Protein AF-A0A7S6W5Y7-F1 (afdb_monomer)

pLDDT: mean 92.29, std 7.25, range [48.94, 98.62]

Solvent-accessible surface area (backbone atoms only — not comparable to full-atom values): 13339 Å² total; per-residue (Å²): 110,50,53,34,41,77,45,79,40,77,91,72,17,31,36,39,42,38,38,97,91,50,62,34,46,42,31,28,88,87,49,77,68,67,87,70,88,52,48,42,20,55,55,39,55,45,42,56,57,27,18,46,68,55,30,37,38,33,35,65,41,39,28,27,50,52,23,55,53,21,51,37,53,43,28,43,52,50,16,70,75,37,60,94,58,24,28,58,39,54,75,52,51,74,34,73,41,77,73,65,60,96,66,79,43,86,39,31,37,28,53,42,85,75,45,70,57,35,47,51,52,50,51,52,50,25,75,75,62,41,63,62,30,29,33,39,30,70,43,16,62,98,39,54,70,84,44,57,67,64,48,49,51,50,52,62,74,39,41,73,57,48,69,68,47,24,74,45,86,44,52,37,38,29,42,47,54,58,51,36,58,78,71,58,52,43,60,91,97,50,66,43,55,56,46,34,47,51,52,12,62,51,44,58,52,62,65,26,27,36,36,32,40,56,63,91,58,56,79,76,51,46,72,76,58,62,86,56,41,77,39,83,80,54,35,66,41,41,34,41,64,42,25,35,33,40,63,70,88,128

Secondary structure (DSSP, 8-state):
-EEEEEEEETTTTEEEEEETTEEEEEE-TTSPPPPPS--HHHHHHHHHHHHHHT--EEEEEEEEHHHHHHHHHHHHHHHHHSTTT-----EEEEEEE-SPPSS---EEEEE--S-HHHHHHHHHHHHHHSS-EEEEEEESSSS-TT-HHHHHHHHHHHHHHHHHH-S-EEEEEE-HHHHHHHHT-SPTT--TTHHHHHHHHHTT-TTEEEEE---SS-HHHHHHS-S-SS-HHHHTT-B-SS-EEEPPP-

Mean predicted aligned error: 4.1 Å

Foldseek 3Di:
DWEWEWDQDQVQLKIWTQTPLGIKIKGFPPDTQDDDPALLLSLLLCLLVCFQVVEAYEYATEFEPLSQQLSQVLQVVVCVQCVVGTDRYHYYYPHYDDDFPPDAAQEEEEEDQPDPLSLVQLVVVCVVPNQRYAYEYEACDVHNLPRPPVSVVSCVVCVVVRVRRHPYYTYIYINSVVSCVVSVSDDPPADQSVLSNQLSNVLSDLNHAEYEYGDPDDLVVCVVPPPHNDDPPSQQSAAGSRYGYDYRDD

Radius of gyration: 17.02 Å; Cα contacts (8 Å, |Δi|>4): 510; chains: 1; bounding box: 42×40×47 Å

Nearest PDB structures (foldseek):
  3p52-assembly1_B  TM=4.796E-01  e=1.042E-01  Campylobacter jejuni
  3p52-assembly1_A  TM=4.804E-01  e=1.324E-01  Campylobacter jejuni
  4mui-assembly2_A  TM=4.184E-01  e=6.682E-01  Mycobacterium tuberculosis
  1tq8-assembly2_F-2  TM=4.255E-01  e=1.457E+00  Mycobacterium tuberculosis H37Rv
  3coy-assembly1_B  TM=3.565E-01  e=2.991E+00  unclassified

Structure (mmCIF, N/CA/C/O backbone):
data_AF-A0A7S6W5Y7-F1
#
_entry.id   AF-A0A7S6W5Y7-F1
#
loop_
_atom_site.group_PDB
_atom_site.id
_atom_site.type_symbol
_atom_site.label_atom_id
_atom_site.label_alt_id
_atom_site.label_comp_id
_atom_site.label_asym_id
_atom_site.label_entity_id
_atom_site.label_seq_id
_atom_site.pdbx_PDB_ins_code
_atom_site.Cartn_x
_atom_site.Cartn_y
_atom_site.Cartn_z
_atom_site.occupancy
_atom_site.B_iso_or_equiv
_atom_site.auth_seq_id
_atom_site.auth_comp_id
_atom_site.auth_asym_id
_atom_site.auth_atom_id
_atom_site.pdbx_PDB_model_num
ATOM 1 N N . MET A 1 1 ? 8.180 4.334 -20.778 1.00 92.94 1 MET A N 1
ATOM 2 C CA . MET A 1 1 ? 7.720 5.126 -19.614 1.00 92.94 1 MET A CA 1
ATOM 3 C C . MET A 1 1 ? 6.304 4.688 -19.318 1.00 92.94 1 MET A C 1
ATOM 5 O O . MET A 1 1 ? 5.503 4.687 -20.236 1.00 92.94 1 MET A O 1
ATOM 9 N N . LEU A 1 2 ? 6.015 4.315 -18.078 1.00 96.75 2 LEU A N 1
ATOM 10 C CA . LEU A 1 2 ? 4.698 3.909 -17.609 1.00 96.75 2 LEU A CA 1
ATOM 11 C C . LEU A 1 2 ? 3.835 5.150 -17.357 1.00 96.75 2 LEU A C 1
ATOM 13 O O . LEU A 1 2 ? 4.052 5.854 -16.374 1.00 96.75 2 LEU A O 1
ATOM 17 N N . LYS A 1 3 ? 2.886 5.430 -18.252 1.00 98.25 3 LYS A N 1
ATOM 18 C CA . LYS A 1 3 ? 1.901 6.507 -18.086 1.00 98.25 3 LYS A CA 1
ATOM 19 C C . LYS A 1 3 ? 0.605 5.949 -17.511 1.00 98.25 3 LYS A C 1
ATOM 21 O O . LYS A 1 3 ? 0.090 4.973 -18.055 1.00 98.25 3 LYS A O 1
ATOM 26 N N . ILE A 1 4 ? 0.091 6.570 -16.452 1.00 98.38 4 ILE A N 1
ATOM 27 C CA . ILE A 1 4 ? -1.148 6.153 -15.794 1.00 98.38 4 ILE A CA 1
ATOM 28 C C . ILE A 1 4 ? -2.204 7.248 -15.876 1.00 98.38 4 ILE A C 1
ATOM 30 O O . ILE A 1 4 ? -1.941 8.385 -15.489 1.00 98.38 4 ILE A O 1
ATOM 34 N N . GLN A 1 5 ? -3.405 6.886 -16.316 1.00 97.75 5 GLN A N 1
ATOM 35 C CA . GLN A 1 5 ? -4.586 7.749 -16.306 1.00 97.75 5 GLN A CA 1
ATOM 36 C C . GLN A 1 5 ? -5.593 7.262 -15.269 1.00 97.75 5 GLN A C 1
ATOM 38 O O . GLN A 1 5 ? -5.783 6.058 -15.099 1.00 97.75 5 GLN A O 1
ATOM 43 N N . CYS A 1 6 ? -6.259 8.194 -14.594 1.00 97.25 6 CYS A N 1
ATOM 44 C CA . CYS A 1 6 ? -7.303 7.889 -13.623 1.00 97.25 6 CYS A CA 1
ATOM 45 C C . CYS A 1 6 ? -8.683 8.075 -14.260 1.00 97.25 6 CYS A C 1
ATOM 47 O O . CYS A 1 6 ? -8.967 9.127 -14.832 1.00 97.25 6 CYS A O 1
ATOM 49 N N . GLN A 1 7 ? -9.543 7.069 -14.145 1.00 97.00 7 GLN A N 1
ATOM 50 C CA . GLN A 1 7 ? -10.960 7.152 -14.483 1.00 97.00 7 GLN A CA 1
ATOM 51 C C . GLN A 1 7 ? -11.772 6.878 -13.222 1.00 97.00 7 GLN A C 1
ATOM 53 O O . GLN A 1 7 ? -11.535 5.887 -12.535 1.00 97.00 7 GLN A O 1
ATOM 58 N N . ILE A 1 8 ? -12.716 7.761 -12.910 1.00 96.12 8 ILE A N 1
ATOM 59 C CA . ILE A 1 8 ? -13.544 7.674 -11.707 1.00 96.12 8 ILE A CA 1
ATOM 60 C C . ILE A 1 8 ? -14.987 7.440 -12.145 1.00 96.12 8 ILE A C 1
ATOM 62 O O . ILE A 1 8 ? -15.568 8.278 -12.833 1.00 96.12 8 ILE A O 1
ATOM 66 N N . ASN A 1 9 ? -15.561 6.315 -11.727 1.00 94.75 9 ASN A N 1
ATOM 67 C CA . ASN A 1 9 ? -16.969 5.993 -11.895 1.00 94.75 9 ASN A CA 1
ATOM 68 C C . ASN A 1 9 ? -17.668 6.060 -10.531 1.00 94.75 9 ASN A C 1
ATOM 70 O O . ASN A 1 9 ? -17.646 5.111 -9.746 1.00 94.75 9 ASN A O 1
ATOM 74 N N . THR A 1 10 ? -18.297 7.199 -10.242 1.00 91.75 10 THR A N 1
ATOM 75 C CA . THR A 1 10 ? -19.014 7.419 -8.978 1.00 91.75 10 THR A CA 1
ATOM 76 C C . THR A 1 10 ? -20.291 6.591 -8.861 1.00 91.75 10 THR A C 1
ATOM 78 O O . THR A 1 10 ? -20.701 6.300 -7.744 1.00 91.75 10 THR A O 1
ATOM 81 N N . ALA A 1 11 ? -20.908 6.180 -9.974 1.00 90.62 11 ALA A N 1
ATOM 82 C CA . ALA A 1 11 ? -22.112 5.348 -9.947 1.00 90.62 11 ALA A CA 1
ATOM 83 C C . ALA A 1 11 ? -21.813 3.910 -9.492 1.00 90.62 11 ALA A C 1
ATOM 85 O O . ALA A 1 11 ? -22.646 3.279 -8.848 1.00 90.62 11 ALA A O 1
ATOM 86 N N . GLU A 1 12 ? -20.614 3.413 -9.797 1.00 92.06 12 GLU A N 1
ATOM 87 C CA . GLU A 1 12 ? -20.160 2.061 -9.443 1.00 92.06 12 GLU A CA 1
ATOM 88 C C . GLU A 1 12 ? -19.211 2.044 -8.236 1.00 92.06 12 GLU A C 1
ATOM 90 O O . GLU A 1 12 ? -18.646 1.004 -7.904 1.00 92.06 12 GLU A O 1
ATOM 95 N N . ASN A 1 13 ? -19.010 3.196 -7.587 1.00 96.38 13 ASN A N 1
ATOM 96 C CA . ASN A 1 13 ? -18.007 3.394 -6.541 1.00 96.38 13 ASN A CA 1
ATOM 97 C C . ASN A 1 13 ? -16.630 2.821 -6.916 1.00 96.38 13 ASN A C 1
ATOM 99 O O . ASN A 1 13 ? -15.967 2.156 -6.115 1.00 96.38 13 ASN A O 1
ATOM 103 N N . GLN A 1 14 ? -16.215 3.066 -8.160 1.00 97.38 14 GLN A N 1
ATOM 104 C CA . GLN A 1 14 ? -15.034 2.464 -8.759 1.00 97.38 14 GLN A CA 1
ATOM 105 C C . GLN A 1 14 ? -14.057 3.521 -9.275 1.00 97.38 14 GLN A C 1
ATOM 107 O O . GLN A 1 14 ? -14.431 4.501 -9.916 1.00 97.38 14 GLN A O 1
ATOM 112 N N . ILE A 1 15 ? -12.773 3.269 -9.049 1.00 98.00 15 ILE A N 1
ATOM 113 C CA . ILE A 1 15 ? -11.661 3.982 -9.667 1.00 98.00 15 ILE A CA 1
ATOM 114 C C . ILE A 1 15 ? -10.873 2.988 -10.517 1.00 98.00 15 ILE A C 1
ATOM 116 O O . ILE A 1 15 ? -10.565 1.885 -10.064 1.00 98.00 15 ILE A O 1
ATOM 120 N N . ILE A 1 16 ? -10.518 3.388 -11.734 1.00 98.19 16 ILE A N 1
ATOM 121 C CA . ILE A 1 16 ? -9.686 2.609 -12.647 1.00 98.19 16 ILE A CA 1
ATOM 122 C C . ILE A 1 16 ? -8.428 3.412 -12.960 1.00 98.19 16 ILE A C 1
ATOM 124 O O . ILE A 1 16 ? -8.480 4.476 -13.581 1.00 98.19 16 ILE A O 1
ATOM 128 N N . ALA A 1 17 ? -7.283 2.893 -12.531 1.00 98.19 17 ALA A N 1
ATOM 129 C CA . ALA A 1 17 ? -5.978 3.416 -12.899 1.00 98.19 17 ALA A CA 1
ATOM 130 C C . ALA A 1 17 ? -5.465 2.630 -14.114 1.00 98.19 17 ALA A C 1
ATOM 132 O O . ALA A 1 17 ? -5.106 1.459 -14.000 1.00 98.19 17 ALA A O 1
ATOM 133 N N . ASN A 1 18 ? -5.484 3.269 -15.283 1.00 97.81 18 ASN A N 1
ATOM 134 C CA . ASN A 1 18 ? -5.260 2.645 -16.585 1.00 97.81 18 ASN A CA 1
ATOM 135 C C . ASN A 1 18 ? -3.845 2.897 -17.104 1.00 97.81 18 ASN A C 1
ATOM 137 O O . ASN A 1 18 ? -3.350 4.022 -17.027 1.00 97.81 18 ASN A O 1
ATOM 141 N N . SER A 1 19 ? -3.228 1.879 -17.705 1.00 97.25 19 SER A N 1
ATOM 142 C CA . SER A 1 19 ? -1.924 1.996 -18.365 1.00 97.25 19 SER A CA 1
ATOM 143 C C . SER A 1 19 ? -1.780 1.029 -19.538 1.00 97.25 19 SER A C 1
ATOM 145 O O . SER A 1 19 ? -2.513 0.047 -19.639 1.00 97.25 19 SER A O 1
ATOM 147 N N . GLU A 1 20 ? -0.761 1.233 -20.376 1.00 95.56 20 GLU A N 1
ATOM 148 C CA . GLU A 1 20 ? -0.406 0.285 -21.449 1.00 95.56 20 GLU A CA 1
ATOM 149 C C . GLU A 1 20 ? 0.024 -1.106 -20.926 1.00 95.56 20 GLU A C 1
ATOM 151 O O . GLU A 1 20 ? 0.023 -2.083 -21.672 1.00 95.56 20 GLU A O 1
ATOM 156 N N . TYR A 1 21 ? 0.347 -1.223 -19.633 1.00 95.81 21 TYR A N 1
ATOM 157 C CA . TYR A 1 21 ? 0.734 -2.480 -18.979 1.00 95.81 21 TYR A CA 1
ATOM 158 C C . TYR A 1 21 ? -0.467 -3.191 -18.323 1.00 95.81 21 TYR A C 1
ATOM 160 O O . TYR A 1 21 ? -0.384 -4.353 -17.911 1.00 95.81 21 TYR A O 1
ATOM 168 N N . GLY A 1 22 ? -1.627 -2.542 -18.289 1.00 96.94 22 GLY A N 1
ATOM 169 C CA . GLY A 1 22 ? -2.843 -3.038 -17.661 1.00 96.94 22 GLY A CA 1
ATOM 170 C C . GLY A 1 22 ? -3.390 -2.064 -16.628 1.00 96.94 22 GLY A C 1
ATOM 171 O O . GLY A 1 22 ? -2.825 -0.991 -16.389 1.00 96.94 22 GLY A O 1
ATOM 172 N N . ASN A 1 23 ? -4.500 -2.470 -16.027 1.00 97.69 23 ASN A N 1
ATOM 173 C CA . ASN A 1 23 ? -5.303 -1.625 -15.159 1.00 97.69 23 ASN A CA 1
ATOM 174 C C . ASN A 1 23 ? -5.236 -2.126 -13.719 1.00 97.69 23 ASN A C 1
ATOM 176 O O . ASN A 1 23 ? -5.064 -3.322 -13.489 1.00 97.69 23 ASN A O 1
ATOM 180 N N . ILE A 1 24 ? -5.396 -1.203 -12.773 1.00 98.25 24 ILE A N 1
ATOM 181 C CA . ILE A 1 24 ? -5.720 -1.527 -11.385 1.00 98.25 24 ILE A CA 1
ATOM 182 C C . ILE A 1 24 ? -7.072 -0.900 -11.065 1.00 98.25 24 ILE A C 1
ATOM 184 O O . ILE A 1 24 ? -7.256 0.310 -11.225 1.00 98.25 24 ILE A O 1
ATOM 188 N N . HIS A 1 25 ? -7.997 -1.726 -10.598 1.00 98.12 25 HIS A N 1
ATOM 189 C CA . HIS A 1 25 ? -9.317 -1.323 -10.145 1.00 98.12 25 HIS A CA 1
ATOM 190 C C . HIS A 1 25 ? -9.310 -1.137 -8.628 1.00 98.12 25 HIS A C 1
ATOM 192 O O . HIS A 1 25 ? -8.686 -1.907 -7.896 1.00 98.12 25 HIS A O 1
ATOM 198 N N . TYR A 1 26 ? -10.041 -0.135 -8.155 1.00 98.06 26 TYR A N 1
ATOM 199 C CA . TYR A 1 26 ? -10.329 0.085 -6.743 1.00 98.06 26 TYR A CA 1
ATOM 200 C C . TYR A 1 26 ? -11.830 0.290 -6.606 1.00 98.06 26 TYR A C 1
ATOM 202 O O . TYR A 1 26 ? -12.369 1.275 -7.101 1.00 98.06 26 TYR A O 1
ATOM 210 N N . ILE A 1 27 ? -12.508 -0.666 -5.984 1.00 97.94 27 ILE A N 1
ATOM 211 C CA . ILE A 1 27 ? -13.963 -0.670 -5.824 1.00 97.94 27 ILE A CA 1
ATOM 212 C C . ILE A 1 27 ? -14.264 -0.551 -4.334 1.00 97.94 27 ILE A C 1
ATOM 214 O O . ILE A 1 27 ? -13.710 -1.312 -3.538 1.00 97.94 27 ILE A O 1
ATOM 218 N N . LEU A 1 28 ? -15.131 0.387 -3.958 1.00 97.12 28 LEU A N 1
ATOM 219 C CA . LEU A 1 28 ? -15.593 0.586 -2.585 1.00 97.12 28 LEU A CA 1
ATOM 220 C C . LEU A 1 28 ? -17.012 -0.009 -2.474 1.00 97.12 28 LEU A C 1
ATOM 222 O O . LEU A 1 28 ? -17.994 0.668 -2.768 1.00 97.12 28 LEU A O 1
ATOM 226 N N . PRO A 1 29 ? -17.156 -1.301 -2.109 1.00 94.12 29 PRO A N 1
ATOM 227 C CA . PRO A 1 29 ? -18.437 -2.008 -2.202 1.00 94.12 29 PRO A CA 1
ATOM 228 C C . PRO A 1 29 ? -19.487 -1.543 -1.186 1.00 94.12 29 PRO A C 1
ATOM 230 O O . PRO A 1 29 ? -20.670 -1.816 -1.373 1.00 94.12 29 PRO A O 1
ATOM 233 N N . PHE A 1 30 ? -19.072 -0.879 -0.105 1.00 93.06 30 PHE A N 1
ATOM 234 C CA . PHE A 1 30 ? -19.944 -0.540 1.027 1.00 93.06 30 PHE A CA 1
ATOM 235 C C . PHE A 1 30 ? -20.015 0.960 1.326 1.00 93.06 30 PHE A C 1
ATOM 237 O O . PHE A 1 30 ? -20.707 1.366 2.256 1.00 93.06 30 PHE A O 1
ATOM 244 N N . GLU A 1 31 ? -19.306 1.790 0.563 1.00 93.44 31 GLU A N 1
ATOM 245 C CA . GLU A 1 31 ? -19.254 3.233 0.783 1.00 93.44 31 GLU A CA 1
ATOM 246 C C . GLU A 1 31 ? -19.042 3.984 -0.533 1.00 93.44 31 GLU A C 1
ATOM 248 O O . GLU A 1 31 ? -18.501 3.443 -1.497 1.00 93.44 31 GLU A O 1
ATOM 253 N N . SER A 1 32 ? -19.484 5.239 -0.574 1.00 93.94 32 SER A N 1
ATOM 254 C CA . SER A 1 32 ? -19.240 6.109 -1.722 1.00 93.94 32 SER A CA 1
ATOM 255 C C . SER A 1 32 ? -17.760 6.455 -1.842 1.00 93.94 32 SER A C 1
ATOM 257 O O . SER A 1 32 ? -17.061 6.564 -0.833 1.00 93.94 32 SER A O 1
ATOM 259 N N . LEU A 1 33 ? -17.292 6.702 -3.069 1.00 93.06 33 LEU A N 1
ATOM 260 C CA . LEU A 1 33 ? -15.925 7.184 -3.274 1.00 93.06 33 LEU A CA 1
ATOM 261 C C . LEU A 1 33 ? -15.674 8.479 -2.485 1.00 93.06 33 LEU A C 1
ATOM 263 O O . LEU A 1 33 ? -16.488 9.407 -2.573 1.00 93.06 33 LEU A O 1
ATOM 267 N N . PRO A 1 34 ? -14.553 8.578 -1.747 1.00 91.38 34 PRO A N 1
ATOM 268 C CA . PRO A 1 34 ? -14.168 9.832 -1.126 1.00 91.38 34 PRO A CA 1
ATOM 269 C C . PRO A 1 34 ? -13.807 10.864 -2.200 1.00 91.38 34 PRO A C 1
ATOM 271 O O . PRO A 1 34 ? -13.441 10.528 -3.330 1.00 91.38 34 PRO A O 1
ATOM 274 N N . GLN A 1 35 ? -13.879 12.142 -1.834 1.00 89.25 35 GLN A N 1
ATOM 275 C CA . GLN A 1 35 ? -13.313 13.197 -2.663 1.00 89.25 35 GLN A CA 1
ATOM 276 C C . GLN A 1 35 ? -11.788 13.050 -2.683 1.00 89.25 35 GLN A C 1
ATOM 278 O O . GLN A 1 35 ? -11.155 13.018 -1.631 1.00 89.25 35 GLN A O 1
ATOM 283 N N . LEU A 1 36 ? -11.214 12.968 -3.882 1.00 92.38 36 LEU A N 1
ATOM 284 C CA . LEU A 1 36 ? -9.775 12.832 -4.084 1.00 92.38 36 LEU A CA 1
ATOM 285 C C . LEU A 1 36 ? -9.179 14.192 -4.436 1.00 92.38 36 LEU A C 1
ATOM 287 O O . LEU A 1 36 ? -9.554 14.780 -5.454 1.00 92.38 36 LEU A O 1
ATOM 291 N N . GLU A 1 37 ? -8.238 14.681 -3.634 1.00 93.69 37 GLU A N 1
ATOM 292 C CA . GLU A 1 37 ? -7.435 15.851 -4.000 1.00 93.69 37 GLU A CA 1
ATOM 293 C C . GLU A 1 37 ? -6.149 15.435 -4.731 1.00 93.69 37 GLU A C 1
ATOM 295 O O . GLU A 1 37 ? -5.591 16.214 -5.508 1.00 93.69 37 GLU A O 1
ATOM 300 N N . THR A 1 38 ? -5.685 14.199 -4.517 1.00 96.06 38 THR A N 1
ATOM 301 C CA . THR A 1 38 ? -4.506 13.611 -5.157 1.00 96.06 38 THR A CA 1
ATOM 302 C C . THR A 1 38 ? -4.744 12.180 -5.628 1.00 96.06 38 THR A C 1
ATOM 304 O O . THR A 1 38 ? -5.635 11.469 -5.175 1.00 96.06 38 THR A O 1
ATOM 307 N N . TYR A 1 39 ? -3.904 11.725 -6.554 1.00 97.62 39 TYR A N 1
ATOM 308 C CA . TYR A 1 39 ? -3.868 10.353 -7.055 1.00 97.62 39 TYR A CA 1
ATOM 309 C C . TYR A 1 39 ? -2.668 9.582 -6.498 1.00 97.62 39 TYR A C 1
ATOM 311 O O . TYR A 1 39 ? -2.107 8.711 -7.162 1.00 97.62 39 TYR A O 1
ATOM 319 N N . ASP A 1 40 ? -2.261 9.898 -5.268 1.00 97.94 40 ASP A N 1
ATOM 320 C CA . ASP A 1 40 ? -1.106 9.292 -4.601 1.00 97.94 40 ASP A CA 1
ATOM 321 C C . ASP A 1 40 ? -1.201 7.756 -4.560 1.00 97.94 40 ASP A C 1
ATOM 323 O O . ASP A 1 40 ? -0.200 7.059 -4.745 1.00 97.94 40 ASP A O 1
ATOM 327 N N . PHE A 1 41 ? -2.416 7.213 -4.418 1.00 98.06 41 PHE A N 1
ATOM 328 C CA . PHE A 1 41 ? -2.682 5.774 -4.481 1.00 98.06 41 PHE A CA 1
ATOM 329 C C . PHE A 1 41 ? -2.195 5.117 -5.783 1.00 98.06 41 PHE A C 1
ATOM 331 O O . PHE A 1 41 ? -1.728 3.976 -5.743 1.00 98.06 41 PHE A O 1
ATOM 338 N N . ILE A 1 42 ? -2.241 5.822 -6.922 1.00 98.31 42 ILE A N 1
ATOM 339 C CA . ILE A 1 42 ? -1.779 5.314 -8.221 1.00 98.31 42 ILE A CA 1
ATOM 340 C C . ILE A 1 42 ? -0.276 5.071 -8.197 1.00 98.31 42 ILE A C 1
ATOM 342 O O . ILE A 1 42 ? 0.187 4.039 -8.686 1.00 98.31 42 ILE A O 1
ATOM 346 N N . VAL A 1 43 ? 0.485 6.002 -7.614 1.00 98.44 43 VAL A N 1
ATOM 347 C CA . VAL A 1 43 ? 1.940 5.871 -7.502 1.00 98.44 43 VAL A CA 1
ATOM 348 C C . VAL A 1 43 ? 2.275 4.598 -6.743 1.00 98.44 43 VAL A C 1
ATOM 350 O O . VAL A 1 43 ? 3.014 3.764 -7.256 1.00 98.44 43 VAL A O 1
ATOM 353 N N . TRP A 1 44 ? 1.677 4.401 -5.569 1.00 98.31 44 TRP A N 1
ATOM 354 C CA . TRP A 1 44 ? 1.922 3.214 -4.751 1.00 98.31 44 TRP A CA 1
ATOM 355 C C . TRP A 1 44 ? 1.455 1.922 -5.423 1.00 98.31 44 TRP A C 1
ATOM 357 O O . TRP A 1 44 ? 2.152 0.913 -5.341 1.00 98.31 44 TRP A O 1
ATOM 367 N N . GLY A 1 45 ? 0.337 1.971 -6.152 1.00 98.06 45 GLY A N 1
ATOM 368 C CA . GLY A 1 45 ? -0.194 0.833 -6.896 1.00 98.06 45 GLY A CA 1
ATOM 369 C C . GLY A 1 45 ? 0.718 0.393 -8.042 1.00 98.06 45 GLY A C 1
ATOM 370 O O . GLY A 1 45 ? 0.935 -0.799 -8.219 1.00 98.06 45 GLY A O 1
ATOM 371 N N . PHE A 1 46 ? 1.307 1.322 -8.795 1.00 98.56 46 PHE A N 1
ATOM 372 C CA . PHE A 1 46 ? 2.120 1.001 -9.976 1.00 98.56 46 PHE A CA 1
ATOM 373 C C . PHE A 1 46 ? 3.635 0.985 -9.733 1.00 98.56 46 PHE A C 1
ATOM 375 O O . PHE A 1 46 ? 4.386 0.523 -10.598 1.00 98.56 46 PHE A O 1
ATOM 382 N N . LEU A 1 47 ? 4.107 1.428 -8.564 1.00 98.44 47 LEU A N 1
ATOM 383 C CA . LEU A 1 47 ? 5.533 1.466 -8.238 1.00 98.44 47 LEU A CA 1
ATOM 384 C C . LEU A 1 47 ? 6.230 0.096 -8.375 1.00 98.44 47 LEU A C 1
ATOM 386 O O . LEU A 1 47 ? 7.292 0.063 -8.999 1.00 98.44 47 LEU A O 1
ATOM 390 N N . PRO A 1 48 ? 5.662 -1.042 -7.914 1.00 97.81 48 PRO A N 1
ATOM 391 C CA . PRO A 1 48 ? 6.285 -2.354 -8.117 1.00 97.81 48 PRO A CA 1
ATOM 392 C C . PRO A 1 48 ? 6.498 -2.721 -9.587 1.00 97.81 48 PRO A C 1
ATOM 394 O O . PRO A 1 48 ? 7.501 -3.344 -9.931 1.00 97.81 48 PRO A O 1
ATOM 397 N N . ILE A 1 49 ? 5.575 -2.322 -10.465 1.00 98.31 49 ILE A N 1
ATOM 398 C CA . ILE A 1 49 ? 5.648 -2.602 -11.904 1.00 98.31 49 ILE A CA 1
ATOM 399 C C . ILE A 1 49 ? 6.739 -1.739 -12.539 1.00 98.31 49 ILE A C 1
ATOM 401 O O . ILE A 1 49 ? 7.581 -2.252 -13.273 1.00 98.31 49 ILE A O 1
ATOM 405 N N . ALA A 1 50 ? 6.778 -0.447 -12.206 1.00 98.44 50 ALA A N 1
ATOM 406 C CA . ALA A 1 50 ? 7.817 0.459 -12.687 1.00 98.44 50 ALA A CA 1
ATOM 407 C C . ALA A 1 50 ? 9.221 0.019 -12.241 1.00 98.44 50 ALA A C 1
ATOM 409 O O . ALA A 1 50 ? 10.130 -0.025 -13.068 1.00 98.44 50 ALA A O 1
ATOM 410 N N . MET A 1 51 ? 9.383 -0.374 -10.969 1.00 98.25 51 MET A N 1
ATOM 411 C CA . MET A 1 51 ? 10.650 -0.894 -10.440 1.00 98.25 51 MET A CA 1
ATOM 412 C C . MET A 1 51 ? 11.058 -2.190 -11.135 1.00 98.25 51 MET A C 1
ATOM 414 O O . MET A 1 51 ? 12.222 -2.353 -11.489 1.00 98.25 51 MET A O 1
ATOM 418 N N . ARG A 1 52 ? 10.104 -3.106 -11.346 1.00 97.81 52 ARG A N 1
ATOM 419 C CA . ARG A 1 52 ? 10.352 -4.402 -11.991 1.00 97.81 52 ARG A CA 1
ATOM 420 C C . ARG A 1 52 ? 10.811 -4.255 -13.438 1.00 97.81 52 ARG A C 1
ATOM 422 O O . ARG A 1 52 ? 11.659 -5.019 -13.890 1.00 97.81 52 ARG A O 1
ATOM 429 N N . LEU A 1 53 ? 10.229 -3.300 -14.157 1.00 97.69 53 LEU A N 1
ATOM 430 C CA . LEU A 1 53 ? 10.535 -3.035 -15.561 1.00 97.69 53 LEU A CA 1
ATOM 431 C C . LEU A 1 53 ? 11.687 -2.036 -15.749 1.00 97.69 53 LEU A C 1
ATOM 433 O O . LEU A 1 53 ? 12.168 -1.879 -16.867 1.00 97.69 53 LEU A O 1
ATOM 437 N N . GLY A 1 54 ? 12.116 -1.348 -14.687 1.00 97.69 54 GLY A N 1
ATOM 438 C CA . GLY A 1 54 ? 13.139 -0.304 -14.751 1.00 97.69 54 GLY A CA 1
ATOM 439 C C . GLY A 1 54 ? 12.745 0.884 -15.626 1.00 97.69 54 GLY A C 1
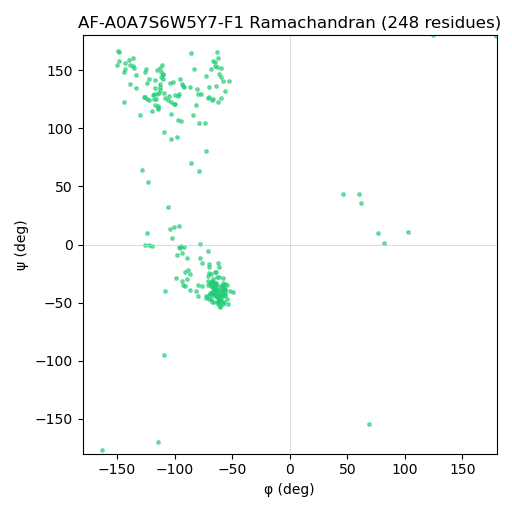ATOM 440 O O . GLY A 1 54 ? 13.587 1.453 -16.317 1.00 97.69 54 GLY A O 1
ATOM 441 N N . ILE A 1 55 ? 11.460 1.252 -15.624 1.00 98.06 55 ILE A N 1
ATOM 442 C CA . ILE A 1 55 ? 10.929 2.342 -16.454 1.00 98.06 55 ILE A CA 1
ATOM 443 C C . ILE A 1 55 ? 10.417 3.510 -15.601 1.00 98.06 55 ILE A C 1
ATOM 445 O O . ILE A 1 55 ? 9.911 3.290 -14.502 1.00 98.06 55 ILE A O 1
ATOM 449 N N . PRO A 1 56 ? 10.478 4.759 -16.107 1.00 98.38 56 PRO A N 1
ATOM 450 C CA . PRO A 1 56 ? 9.896 5.906 -15.412 1.00 98.38 56 PRO A CA 1
ATOM 451 C C . PRO A 1 56 ? 8.383 5.754 -15.225 1.00 98.38 56 PRO A C 1
ATOM 453 O O . PRO A 1 56 ? 7.722 5.228 -16.122 1.00 98.38 56 PRO A O 1
ATOM 456 N N . LEU A 1 57 ? 7.846 6.270 -14.117 1.00 98.56 57 LEU A N 1
ATOM 457 C CA . LEU A 1 57 ? 6.417 6.307 -13.796 1.00 98.56 57 LEU A CA 1
ATOM 458 C C . LEU A 1 57 ? 5.897 7.748 -13.899 1.00 98.56 57 LEU A C 1
ATOM 460 O O . LEU A 1 57 ? 6.443 8.665 -13.280 1.00 98.56 57 LEU A O 1
ATOM 464 N N . HIS A 1 58 ? 4.845 7.944 -14.689 1.00 98.62 58 HIS A N 1
ATOM 465 C CA . HIS A 1 58 ? 4.176 9.223 -14.895 1.00 98.62 58 HIS A CA 1
ATOM 466 C C . HIS A 1 58 ? 2.677 9.093 -14.615 1.00 98.62 58 HIS A C 1
ATOM 468 O O . HIS A 1 58 ? 2.024 8.232 -15.203 1.00 98.62 58 HIS A O 1
ATOM 474 N N . VAL A 1 59 ? 2.125 9.948 -13.752 1.00 98.56 59 VAL A N 1
ATOM 475 C CA . VAL A 1 59 ? 0.677 9.994 -13.483 1.00 98.56 59 VAL A CA 1
ATOM 476 C C . VAL A 1 59 ? 0.052 11.221 -14.142 1.00 98.56 59 VAL A C 1
ATOM 478 O O . VAL A 1 59 ? 0.440 12.354 -13.859 1.00 98.56 59 VAL A O 1
ATOM 481 N N . GLU A 1 60 ? -0.956 10.996 -14.981 1.00 98.19 60 GLU A N 1
ATOM 482 C CA . GLU A 1 60 ? -1.775 12.028 -15.626 1.00 98.19 60 GLU A CA 1
ATOM 483 C C . GLU A 1 60 ? -2.825 12.563 -14.632 1.00 98.19 60 GLU A C 1
ATOM 485 O O . GLU A 1 60 ? -4.030 12.360 -14.779 1.00 98.19 60 GLU A O 1
ATOM 490 N N . GLY A 1 61 ? -2.356 13.187 -13.550 1.00 97.00 61 GLY A N 1
ATOM 491 C CA . GLY A 1 61 ? -3.196 13.753 -12.497 1.00 97.00 61 GLY A CA 1
ATOM 492 C C . GLY A 1 61 ? -2.388 14.386 -11.360 1.00 97.00 61 GLY A C 1
ATOM 493 O O . GLY A 1 61 ? -1.154 14.398 -11.417 1.00 97.00 61 GLY A O 1
ATOM 494 N N . PRO A 1 62 ? -3.065 14.953 -10.346 1.00 97.44 62 PRO A N 1
ATOM 495 C CA . PRO A 1 62 ? -2.409 15.598 -9.216 1.00 97.44 62 PRO A CA 1
ATOM 496 C C . PRO A 1 62 ? -1.740 14.566 -8.305 1.00 97.44 62 PRO A C 1
ATOM 498 O O . PRO A 1 62 ? -2.397 13.657 -7.815 1.00 97.44 62 PRO A O 1
ATOM 501 N N . ILE A 1 63 ? -0.447 14.727 -8.034 1.00 97.88 63 ILE A N 1
ATOM 502 C CA . ILE A 1 63 ? 0.307 13.923 -7.059 1.00 97.88 63 ILE A CA 1
ATOM 503 C C . ILE A 1 63 ? 0.921 14.852 -6.020 1.00 97.88 63 ILE A C 1
ATOM 505 O O . ILE A 1 63 ? 1.386 15.943 -6.354 1.00 97.88 63 ILE A O 1
ATOM 509 N N . SER A 1 64 ? 0.956 14.441 -4.756 1.00 97.38 64 SER A N 1
ATOM 510 C CA . SER A 1 64 ? 1.631 15.231 -3.731 1.00 97.38 64 SER A CA 1
ATOM 511 C C . SER A 1 64 ? 3.150 15.168 -3.866 1.00 97.38 64 SER A C 1
ATOM 513 O O . SER A 1 64 ? 3.746 14.135 -4.191 1.00 97.38 64 SER A O 1
ATOM 515 N N . ILE A 1 65 ? 3.809 16.282 -3.545 1.00 97.06 65 ILE A N 1
ATOM 516 C CA . ILE A 1 65 ? 5.273 16.327 -3.479 1.00 97.06 65 ILE A CA 1
ATOM 517 C C . ILE A 1 65 ? 5.821 15.301 -2.471 1.00 97.06 65 ILE A C 1
ATOM 519 O O . ILE A 1 65 ? 6.861 14.685 -2.707 1.00 97.06 65 ILE A O 1
ATOM 523 N N . GLN A 1 66 ? 5.073 15.052 -1.389 1.00 96.12 66 GLN A N 1
ATOM 524 C CA . GLN A 1 66 ? 5.410 14.063 -0.369 1.00 96.12 66 GLN A CA 1
ATOM 525 C C . GLN A 1 66 ? 5.459 12.646 -0.951 1.00 96.12 66 GLN A C 1
ATOM 527 O O . GLN A 1 66 ? 6.470 11.968 -0.768 1.00 96.12 66 GLN A O 1
ATOM 532 N N . THR A 1 67 ? 4.431 12.222 -1.696 1.00 97.62 67 THR A N 1
ATOM 533 C CA . THR A 1 67 ? 4.418 10.916 -2.378 1.00 97.62 67 THR A CA 1
ATOM 534 C C . THR A 1 67 ? 5.565 10.792 -3.365 1.00 97.62 67 THR A C 1
ATOM 536 O O . THR A 1 67 ? 6.237 9.764 -3.395 1.00 97.62 67 THR A O 1
ATOM 539 N N . LEU A 1 68 ? 5.843 11.835 -4.147 1.00 97.31 68 LEU A N 1
ATOM 540 C CA . LEU A 1 68 ? 6.916 11.807 -5.138 1.00 97.31 68 LEU A CA 1
ATOM 541 C C . LEU A 1 68 ? 8.296 11.604 -4.491 1.00 97.31 68 LEU A C 1
ATOM 543 O O . LEU A 1 68 ? 9.086 10.802 -4.992 1.00 97.31 68 LEU A O 1
ATOM 547 N N . HIS A 1 69 ? 8.589 12.279 -3.376 1.00 96.88 69 HIS A N 1
ATOM 548 C CA . HIS A 1 69 ? 9.834 12.066 -2.631 1.00 96.88 69 HIS A CA 1
ATOM 549 C C . HIS A 1 69 ? 9.883 10.684 -1.976 1.00 96.88 69 HIS A C 1
ATOM 551 O O . HIS A 1 69 ? 10.852 9.948 -2.168 1.00 96.88 69 HIS A O 1
ATOM 557 N N . SER A 1 70 ? 8.819 10.315 -1.264 1.00 97.44 70 SER A N 1
ATOM 558 C CA . SER A 1 70 ? 8.712 9.041 -0.557 1.00 97.44 70 SER A CA 1
ATOM 559 C C . SER A 1 70 ? 8.831 7.838 -1.491 1.00 97.44 70 SER A C 1
ATOM 561 O O . SER A 1 70 ? 9.601 6.921 -1.224 1.00 97.44 70 SER A O 1
ATOM 563 N N . ALA A 1 71 ? 8.125 7.843 -2.621 1.00 98.00 71 ALA A N 1
ATOM 564 C CA . ALA A 1 71 ? 8.164 6.757 -3.594 1.00 98.00 71 ALA A CA 1
ATOM 565 C C . ALA A 1 71 ? 9.540 6.617 -4.263 1.00 98.00 71 ALA A C 1
ATOM 567 O O . ALA A 1 71 ? 9.989 5.495 -4.494 1.00 98.00 71 ALA A O 1
ATOM 568 N N . ARG A 1 72 ? 10.243 7.731 -4.528 1.00 97.50 72 ARG A N 1
ATOM 569 C CA . ARG A 1 72 ? 11.627 7.691 -5.035 1.00 97.50 72 ARG A CA 1
ATOM 570 C C . ARG A 1 72 ? 12.553 7.018 -4.030 1.00 97.50 72 ARG A C 1
ATOM 572 O O . ARG A 1 72 ? 13.291 6.112 -4.409 1.00 97.50 72 ARG A O 1
ATOM 579 N N . GLU A 1 73 ? 12.483 7.419 -2.764 1.00 97.00 73 GLU A N 1
ATOM 580 C CA . GLU A 1 73 ? 13.307 6.843 -1.698 1.00 97.00 73 GLU A CA 1
ATOM 581 C C . GLU A 1 73 ? 13.027 5.345 -1.516 1.00 97.00 73 GLU A C 1
ATOM 583 O O . GLU A 1 73 ? 13.955 4.535 -1.545 1.00 97.00 73 GLU A O 1
ATOM 588 N N . VAL A 1 74 ? 11.747 4.964 -1.441 1.00 97.19 74 VAL A N 1
ATOM 589 C CA . VAL A 1 74 ? 11.318 3.559 -1.382 1.00 97.19 74 VAL A CA 1
ATOM 590 C C . VAL A 1 74 ? 11.851 2.778 -2.586 1.00 97.19 74 VAL A C 1
ATOM 592 O O . VAL A 1 74 ? 12.376 1.682 -2.401 1.00 97.19 74 VAL A O 1
ATOM 595 N N . SER A 1 75 ? 11.787 3.339 -3.799 1.00 97.25 75 SER A N 1
ATOM 596 C CA . SER A 1 75 ? 12.289 2.658 -4.999 1.00 97.25 75 SER A CA 1
ATOM 597 C C . SER A 1 75 ? 13.790 2.379 -4.946 1.00 97.25 75 SER A C 1
ATOM 599 O O . SER A 1 75 ? 14.228 1.288 -5.304 1.00 97.25 75 SER A O 1
ATOM 601 N N . THR A 1 76 ? 14.576 3.325 -4.428 1.00 96.69 76 THR A N 1
ATOM 602 C CA . THR A 1 76 ? 16.024 3.167 -4.258 1.00 96.69 76 THR A CA 1
ATOM 603 C C . THR A 1 76 ? 16.348 2.091 -3.227 1.00 96.69 76 THR A C 1
ATOM 605 O O . THR A 1 76 ? 17.220 1.259 -3.468 1.00 96.69 76 THR A O 1
ATOM 608 N N . VAL A 1 77 ? 15.632 2.066 -2.097 1.00 95.19 77 VAL A N 1
ATOM 609 C CA . VAL A 1 77 ? 15.822 1.048 -1.050 1.00 95.19 77 VAL A CA 1
ATOM 610 C C . VAL A 1 77 ? 15.524 -0.351 -1.589 1.00 95.19 77 VAL A C 1
ATOM 612 O O . VAL A 1 77 ? 16.346 -1.254 -1.444 1.00 95.19 77 VAL A O 1
ATOM 615 N N . TRP A 1 78 ? 14.387 -0.535 -2.263 1.00 95.38 78 TRP A N 1
ATOM 616 C CA . TRP A 1 78 ? 14.007 -1.840 -2.809 1.00 95.38 78 TRP A CA 1
ATOM 617 C C . TRP A 1 78 ? 14.917 -2.303 -3.949 1.00 95.38 78 TRP A C 1
ATOM 619 O O . TRP A 1 78 ? 15.220 -3.494 -4.021 1.00 95.38 78 TRP A O 1
ATOM 629 N N . ALA A 1 79 ? 15.402 -1.389 -4.792 1.00 95.69 79 ALA A N 1
ATOM 630 C CA . ALA A 1 79 ? 16.408 -1.705 -5.804 1.00 95.69 79 ALA A CA 1
ATOM 631 C C . ALA A 1 79 ? 17.756 -2.109 -5.185 1.00 95.69 79 ALA A C 1
ATOM 633 O O . ALA A 1 79 ? 18.429 -2.990 -5.705 1.00 95.69 79 ALA A O 1
ATOM 634 N N . ALA A 1 80 ? 18.143 -1.521 -4.050 1.00 94.50 80 ALA A N 1
ATOM 635 C CA . ALA A 1 80 ? 19.355 -1.925 -3.339 1.00 94.50 80 ALA A CA 1
ATOM 636 C C . ALA A 1 80 ? 19.214 -3.302 -2.666 1.00 94.50 80 ALA A C 1
ATOM 638 O O . ALA A 1 80 ? 20.183 -4.053 -2.591 1.00 94.50 80 ALA A O 1
ATOM 639 N N . TRP A 1 81 ? 18.021 -3.646 -2.170 1.00 92.81 81 TRP A N 1
ATOM 640 C CA . TRP A 1 81 ? 17.770 -4.933 -1.512 1.00 92.81 81 TRP A CA 1
ATOM 641 C C . TRP A 1 81 ? 17.554 -6.095 -2.477 1.00 92.81 81 TRP A C 1
ATOM 643 O O . TRP A 1 81 ? 17.933 -7.221 -2.164 1.00 92.81 81 TRP A O 1
ATOM 653 N N . LEU A 1 82 ? 16.927 -5.839 -3.624 1.00 93.44 82 LEU A N 1
ATOM 654 C CA . LEU A 1 82 ? 16.636 -6.838 -4.651 1.00 93.44 82 LEU A CA 1
ATOM 655 C C . LEU A 1 82 ? 17.131 -6.349 -6.025 1.00 93.44 82 LEU A C 1
ATOM 657 O O . LEU A 1 82 ? 16.310 -6.157 -6.925 1.00 93.44 82 LEU A O 1
ATOM 661 N N . PRO A 1 83 ? 18.450 -6.156 -6.214 1.00 94.94 83 PRO A N 1
ATOM 662 C CA . PRO A 1 83 ? 19.007 -5.535 -7.424 1.00 94.94 83 PRO A CA 1
ATOM 663 C C . PRO A 1 83 ? 18.745 -6.334 -8.706 1.00 94.94 83 PRO A C 1
ATOM 665 O O . PRO A 1 83 ? 18.606 -5.752 -9.780 1.00 94.94 83 PRO A O 1
ATOM 668 N N . ASP A 1 84 ? 18.601 -7.657 -8.597 1.00 94.12 84 ASP A N 1
ATOM 669 C CA . ASP A 1 84 ? 18.266 -8.526 -9.733 1.00 94.12 84 ASP A CA 1
ATOM 670 C C . ASP A 1 84 ? 16.780 -8.445 -10.134 1.00 94.12 84 ASP A C 1
ATOM 672 O O . ASP A 1 84 ? 16.389 -8.894 -11.216 1.00 94.12 84 ASP A O 1
ATOM 676 N N . LEU A 1 85 ? 15.927 -7.896 -9.261 1.00 95.50 85 LEU A N 1
ATOM 677 C CA . LEU A 1 85 ? 14.480 -7.814 -9.469 1.00 95.50 85 LEU A CA 1
ATOM 678 C C . LEU A 1 85 ? 14.008 -6.389 -9.760 1.00 95.50 85 LEU A C 1
ATOM 680 O O . LEU A 1 85 ? 13.127 -6.215 -10.605 1.00 95.50 85 LEU A O 1
ATOM 684 N N . TYR A 1 86 ? 14.565 -5.401 -9.061 1.00 97.25 86 TYR A N 1
ATOM 685 C CA . TYR A 1 86 ? 14.087 -4.026 -9.032 1.00 97.25 86 TYR A CA 1
ATOM 686 C C . TYR A 1 86 ? 15.166 -3.018 -9.404 1.00 97.25 86 TYR A C 1
ATOM 688 O O . TYR A 1 86 ? 16.342 -3.186 -9.099 1.00 97.25 86 TYR A O 1
ATOM 696 N N . GLN A 1 87 ? 14.724 -1.931 -10.027 1.00 98.19 87 GLN A N 1
ATOM 697 C CA . GLN A 1 87 ? 15.542 -0.788 -10.406 1.00 98.19 87 GLN A CA 1
ATOM 698 C C . GLN A 1 87 ? 14.948 0.503 -9.820 1.00 98.19 87 GLN A C 1
ATOM 700 O O . GLN A 1 87 ? 13.726 0.584 -9.648 1.00 98.19 87 GLN A O 1
ATOM 705 N N . PRO A 1 88 ? 15.771 1.528 -9.527 1.00 97.56 88 PRO A N 1
ATOM 706 C CA . PRO A 1 88 ? 15.268 2.830 -9.099 1.00 97.56 88 PRO A CA 1
ATOM 707 C C . PRO A 1 88 ? 14.357 3.444 -10.167 1.00 97.56 88 PRO A C 1
ATOM 709 O O . PRO A 1 88 ? 14.612 3.317 -11.366 1.00 97.56 88 PRO A O 1
ATOM 712 N N . VAL A 1 89 ? 13.304 4.144 -9.741 1.00 97.62 89 VAL A N 1
ATOM 713 C CA . VAL A 1 89 ? 12.290 4.687 -10.657 1.00 97.62 89 VAL A CA 1
ATOM 714 C C . VAL A 1 89 ? 12.340 6.207 -10.668 1.00 97.62 89 VAL A C 1
ATOM 716 O O . VAL A 1 89 ? 12.317 6.864 -9.628 1.00 97.62 89 VAL A O 1
ATOM 719 N N . MET A 1 90 ? 12.335 6.794 -11.865 1.00 97.38 90 MET A N 1
ATOM 720 C CA . MET A 1 90 ? 12.064 8.220 -12.027 1.00 97.38 90 MET A CA 1
ATOM 721 C C . MET A 1 90 ? 10.551 8.459 -11.998 1.00 97.38 90 MET A C 1
ATOM 723 O O . MET A 1 90 ? 9.826 7.940 -12.845 1.00 97.38 90 MET A O 1
ATOM 727 N N . LEU A 1 91 ? 10.085 9.261 -11.038 1.00 97.94 91 LEU A N 1
ATOM 728 C CA . LEU A 1 91 ? 8.670 9.617 -10.881 1.00 97.94 91 LEU A CA 1
ATOM 729 C C . LEU A 1 91 ? 8.372 11.039 -11.360 1.00 97.94 91 LEU A C 1
ATOM 731 O O . LEU A 1 91 ? 9.134 11.963 -11.066 1.00 97.94 91 LEU A O 1
ATOM 735 N N . SER A 1 92 ? 7.243 11.216 -12.041 1.00 98.25 92 SER A N 1
ATOM 736 C CA . SER A 1 92 ? 6.708 12.512 -12.475 1.00 98.25 92 SER A CA 1
ATOM 737 C C . SER A 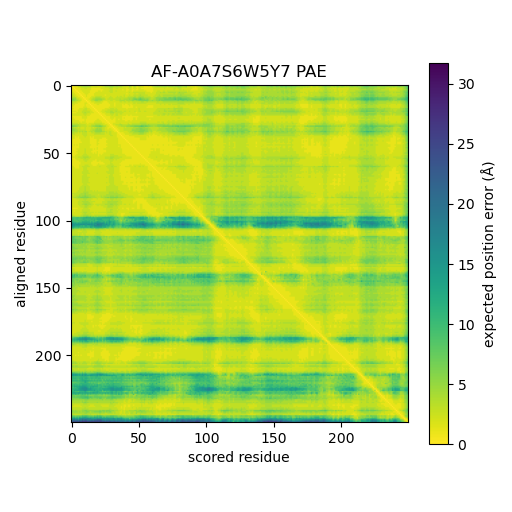1 92 ? 5.174 12.495 -12.497 1.00 98.25 92 SER A C 1
ATOM 739 O O . SER A 1 92 ? 4.561 11.431 -12.429 1.00 98.25 92 SER A O 1
ATOM 741 N N . ALA A 1 93 ? 4.551 13.668 -12.581 1.00 98.19 93 ALA A N 1
ATOM 742 C CA . ALA A 1 93 ? 3.100 13.809 -12.665 1.00 98.19 93 ALA A CA 1
ATOM 743 C C . ALA A 1 93 ? 2.729 15.039 -13.499 1.00 98.19 93 ALA A C 1
ATOM 745 O O . ALA A 1 93 ? 3.543 15.957 -13.627 1.00 98.19 93 ALA A O 1
ATOM 746 N N . ALA A 1 94 ? 1.512 15.062 -14.043 1.00 97.94 94 ALA A N 1
ATOM 747 C CA . ALA A 1 94 ? 0.983 16.210 -14.780 1.00 97.94 94 ALA A CA 1
ATOM 748 C C . ALA A 1 94 ? 0.815 17.452 -13.885 1.00 97.94 94 ALA A C 1
ATOM 750 O O . ALA A 1 94 ? 1.014 18.577 -14.339 1.00 97.94 94 ALA A O 1
ATOM 751 N N . SER A 1 95 ? 0.487 17.254 -12.604 1.00 97.81 95 SER A N 1
ATOM 752 C CA . SER A 1 95 ? 0.414 18.317 -11.600 1.00 97.81 95 SER A CA 1
ATOM 753 C C . SER A 1 95 ? 1.006 17.844 -10.276 1.00 97.81 95 SER A C 1
ATOM 755 O O . SER A 1 95 ? 0.769 16.712 -9.852 1.00 97.81 95 SER A O 1
ATOM 757 N N . ILE A 1 96 ? 1.780 18.709 -9.619 1.00 97.94 96 ILE A N 1
ATOM 758 C CA . ILE A 1 96 ? 2.390 18.422 -8.318 1.00 97.94 96 ILE A CA 1
ATOM 759 C C . ILE A 1 96 ? 1.786 19.353 -7.271 1.00 97.94 96 ILE A C 1
ATOM 761 O O . ILE A 1 96 ? 1.982 20.568 -7.315 1.00 97.94 96 ILE A O 1
ATOM 765 N N . ILE A 1 97 ? 1.092 18.770 -6.297 1.00 96.56 97 ILE A N 1
ATOM 766 C CA . ILE A 1 97 ? 0.525 19.488 -5.158 1.00 96.56 97 ILE A CA 1
ATOM 767 C C . ILE A 1 97 ? 1.612 19.640 -4.092 1.00 96.56 97 ILE A C 1
ATOM 769 O O . ILE A 1 97 ? 2.057 18.660 -3.489 1.00 96.56 97 ILE A O 1
ATOM 773 N N . GLN A 1 98 ? 2.066 20.875 -3.877 1.00 92.50 98 GLN A N 1
ATOM 774 C CA . GLN A 1 98 ? 3.098 21.178 -2.879 1.00 92.50 98 GLN A CA 1
ATOM 775 C C . GLN A 1 98 ? 2.529 21.427 -1.483 1.00 92.50 98 GLN A C 1
ATOM 777 O O . GLN A 1 98 ? 3.233 21.260 -0.489 1.00 92.50 98 GLN A O 1
ATOM 782 N N . THR A 1 99 ? 1.270 21.849 -1.399 1.00 83.62 99 THR A N 1
ATOM 783 C CA . THR A 1 99 ? 0.649 22.208 -0.131 1.00 83.62 99 THR A CA 1
ATOM 784 C C . THR A 1 99 ? 0.179 20.961 0.622 1.00 83.62 99 THR A C 1
ATOM 786 O O . THR A 1 99 ? -0.470 20.082 0.036 1.00 83.62 99 THR A O 1
ATOM 789 N N . PRO A 1 100 ? 0.469 20.870 1.934 1.00 78.62 100 PRO A N 1
ATOM 790 C CA . PRO A 1 100 ? -0.156 19.860 2.775 1.00 78.62 100 PRO A CA 1
ATOM 791 C C . PRO A 1 100 ? -1.680 20.084 2.827 1.00 78.62 100 PRO A C 1
ATOM 793 O O . PRO A 1 100 ? -2.160 21.157 2.438 1.00 78.62 100 PRO A O 1
ATOM 796 N N . PRO A 1 101 ? -2.457 19.097 3.302 1.00 80.06 101 PRO A N 1
ATOM 797 C CA . PRO A 1 101 ? -3.879 19.289 3.567 1.00 80.06 101 PRO A CA 1
ATOM 798 C C . PRO A 1 101 ? -4.106 20.502 4.476 1.00 80.06 101 PRO A C 1
ATOM 800 O O . PRO A 1 101 ? -3.342 20.719 5.419 1.00 80.06 101 PRO A O 1
ATOM 803 N N . ALA A 1 102 ? -5.161 21.278 4.209 1.00 75.19 102 ALA A N 1
ATOM 804 C CA . ALA A 1 102 ? -5.470 22.490 4.973 1.00 75.19 102 ALA A CA 1
ATOM 805 C C . ALA A 1 102 ? -5.667 22.206 6.473 1.00 75.19 102 ALA A C 1
ATOM 807 O O . ALA A 1 102 ? -5.246 22.992 7.316 1.00 75.19 102 ALA A O 1
ATOM 808 N N . ASN A 1 103 ? -6.254 21.050 6.793 1.00 77.75 103 ASN A N 1
ATOM 809 C CA . ASN A 1 103 ? -6.348 20.517 8.143 1.00 77.75 103 ASN A CA 1
ATOM 810 C C . ASN A 1 103 ? -5.572 19.207 8.200 1.00 77.75 103 ASN A C 1
ATOM 812 O O . ASN A 1 103 ? -5.844 18.299 7.413 1.00 77.75 103 ASN A O 1
ATOM 816 N N . GLN A 1 104 ? -4.626 19.094 9.134 1.00 74.88 104 GLN A N 1
ATOM 817 C CA . GLN A 1 104 ? -3.957 17.818 9.350 1.00 74.88 104 GLN A CA 1
ATOM 818 C C . GLN A 1 104 ? -4.966 16.821 9.920 1.00 74.88 104 GLN A C 1
ATOM 820 O O . GLN A 1 104 ? -5.579 17.107 10.955 1.00 74.88 104 GLN A O 1
ATOM 825 N N . PRO A 1 105 ? -5.157 15.662 9.270 1.00 78.56 105 PRO A N 1
ATOM 826 C CA . PRO A 1 105 ? -5.987 14.639 9.855 1.00 78.56 105 PRO A CA 1
ATOM 827 C C . PRO A 1 105 ? -5.369 14.154 11.168 1.00 78.56 105 PRO A C 1
ATOM 829 O O . PRO A 1 105 ? -4.158 14.210 11.368 1.00 78.56 105 PRO A O 1
ATOM 832 N N . THR A 1 106 ? -6.218 13.681 12.072 1.00 82.62 106 THR A N 1
ATOM 833 C CA . THR A 1 106 ? -5.816 13.071 13.353 1.00 82.62 106 THR A CA 1
ATOM 834 C C . THR A 1 106 ? -6.286 11.624 13.462 1.00 82.62 106 THR A C 1
ATOM 836 O O . THR A 1 106 ? -6.044 10.953 14.462 1.00 82.62 106 THR A O 1
ATOM 839 N N . GLN A 1 107 ? -6.992 11.143 12.436 1.00 90.19 107 GLN A N 1
ATOM 840 C CA . GLN A 1 107 ? -7.575 9.813 12.412 1.00 90.19 107 GLN A CA 1
ATOM 841 C C . GLN A 1 107 ? -6.543 8.776 11.975 1.00 90.19 107 GLN A C 1
ATOM 843 O O . GLN A 1 107 ? -5.643 9.051 11.172 1.00 90.19 107 GLN A O 1
ATOM 848 N N . ASN A 1 108 ? -6.734 7.558 12.472 1.00 94.44 108 ASN A N 1
ATOM 849 C CA . ASN A 1 108 ? -5.920 6.400 12.140 1.00 94.44 108 ASN A CA 1
ATOM 850 C C . ASN A 1 108 ? -6.746 5.401 11.328 1.00 94.44 108 ASN A C 1
ATOM 852 O O . ASN A 1 108 ? -7.936 5.217 11.592 1.00 94.44 108 ASN A O 1
ATOM 856 N N . LEU A 1 109 ? -6.101 4.736 10.374 1.00 95.81 109 LEU A N 1
ATOM 857 C CA . LEU A 1 109 ? -6.669 3.627 9.619 1.00 95.81 109 LEU A CA 1
ATOM 858 C C . LEU A 1 109 ? -5.779 2.408 9.809 1.00 95.81 109 LEU A C 1
ATOM 860 O O . LEU A 1 109 ? -4.585 2.466 9.527 1.00 95.81 109 LEU A O 1
ATOM 864 N N . SER A 1 110 ? -6.342 1.303 10.276 1.00 95.88 110 SER A N 1
ATOM 865 C CA . SER A 1 110 ? -5.597 0.074 10.534 1.00 95.88 110 SER A CA 1
ATOM 866 C C . SER A 1 110 ? -5.966 -0.997 9.516 1.00 95.88 110 SER A C 1
ATOM 868 O O . SER A 1 110 ? -7.144 -1.272 9.294 1.00 95.88 110 SER A O 1
ATOM 870 N N . PHE A 1 111 ? -4.964 -1.630 8.911 1.00 95.19 111 PHE A N 1
ATOM 871 C CA . PHE A 1 111 ? -5.190 -2.792 8.058 1.00 95.19 111 PHE A CA 1
ATOM 872 C C . PHE A 1 111 ? -5.605 -3.984 8.910 1.00 95.19 111 PHE A C 1
ATOM 874 O O . PHE A 1 111 ? -4.916 -4.343 9.869 1.00 95.19 111 PHE A O 1
ATOM 881 N N . PHE A 1 112 ? -6.726 -4.603 8.552 1.00 94.06 112 PHE A N 1
ATOM 882 C CA . PHE A 1 112 ? -7.271 -5.720 9.305 1.00 94.06 112 PHE A CA 1
ATOM 883 C C . PHE A 1 112 ? -7.919 -6.749 8.379 1.00 94.06 112 PHE A C 1
ATOM 885 O O . PHE A 1 112 ? -8.855 -6.440 7.639 1.00 94.06 112 PHE A O 1
ATOM 892 N N . SER A 1 113 ? -7.429 -7.986 8.460 1.00 87.44 113 SER A N 1
ATOM 893 C CA . SER A 1 113 ? -7.936 -9.148 7.719 1.00 87.44 113 SER A CA 1
ATOM 894 C C . SER A 1 113 ? -8.326 -10.315 8.634 1.00 87.44 113 SER A C 1
ATOM 896 O O . SER A 1 113 ? -8.589 -11.406 8.145 1.00 87.44 113 SER A O 1
ATOM 898 N N . GLY A 1 114 ? -8.364 -10.117 9.959 1.00 85.88 114 GLY A N 1
ATOM 899 C CA . GLY A 1 114 ? -8.729 -11.162 10.927 1.00 85.88 114 GLY A CA 1
ATOM 900 C C . GLY A 1 114 ? -7.603 -12.128 11.311 1.00 85.88 114 GLY A C 1
ATOM 901 O O . GLY A 1 114 ? -7.825 -13.022 12.126 1.00 85.88 114 GLY A O 1
ATOM 902 N N . GLY A 1 115 ? -6.392 -11.953 10.775 1.00 86.94 115 GLY A N 1
ATOM 903 C CA . GLY A 1 115 ? -5.220 -12.736 11.176 1.00 86.94 115 GLY A CA 1
ATOM 904 C C . GLY A 1 115 ? -4.809 -12.474 12.629 1.00 86.94 115 GLY A C 1
ATOM 905 O O . GLY A 1 115 ? -5.045 -11.384 13.154 1.00 86.94 115 GLY A O 1
ATOM 906 N N . ILE A 1 116 ? -4.161 -13.453 13.270 1.00 86.44 116 ILE A N 1
ATOM 907 C CA . ILE A 1 116 ? -3.793 -13.420 14.701 1.00 86.44 116 ILE A CA 1
ATOM 908 C C . ILE A 1 116 ? -2.988 -12.165 15.055 1.00 86.44 116 ILE A C 1
ATOM 910 O O . ILE A 1 116 ? -3.329 -11.479 16.019 1.00 86.44 116 ILE A O 1
ATOM 914 N N . ASP A 1 117 ? -1.980 -11.822 14.251 1.00 85.50 117 ASP A N 1
ATOM 915 C CA . ASP A 1 117 ? -1.131 -10.654 14.505 1.00 85.50 117 ASP A CA 1
ATOM 916 C C . ASP A 1 117 ? -1.910 -9.340 14.392 1.00 85.50 117 ASP A C 1
ATOM 918 O O . ASP A 1 117 ? -1.726 -8.431 15.209 1.00 85.50 117 ASP A O 1
ATOM 922 N N . SER A 1 118 ? -2.825 -9.255 13.420 1.00 87.94 118 SER A N 1
ATOM 923 C CA . SER A 1 118 ? -3.702 -8.093 13.253 1.00 87.94 118 SER A CA 1
ATOM 924 C C . SER A 1 118 ? -4.713 -7.955 14.386 1.00 87.94 118 SER A C 1
ATOM 926 O O . SER A 1 118 ? -4.867 -6.873 14.946 1.00 87.94 118 SER A O 1
ATOM 928 N N . THR A 1 119 ? -5.318 -9.065 14.809 1.00 91.31 119 THR A N 1
ATOM 929 C CA . THR A 1 119 ? -6.246 -9.115 15.940 1.00 91.31 119 THR A CA 1
ATOM 930 C C . THR A 1 119 ? -5.554 -8.704 17.233 1.00 91.31 119 THR A C 1
ATOM 932 O O . THR A 1 119 ? -6.054 -7.829 17.935 1.00 91.31 119 THR A O 1
ATOM 935 N N . TYR A 1 120 ? -4.382 -9.270 17.533 1.00 90.75 120 TYR A N 1
ATOM 936 C CA . TYR A 1 120 ? -3.632 -8.933 18.741 1.00 90.75 120 TYR A CA 1
ATOM 937 C C . TYR A 1 120 ? -3.199 -7.463 18.761 1.00 90.75 120 TYR A C 1
ATOM 939 O O . TYR A 1 120 ? -3.461 -6.759 19.736 1.00 90.75 120 TYR A O 1
ATOM 947 N N . SER A 1 121 ? -2.565 -6.985 17.683 1.00 88.88 121 SER A N 1
ATOM 948 C CA . SER A 1 121 ? -2.016 -5.624 17.626 1.00 88.88 121 SER A CA 1
ATOM 949 C C . SER A 1 121 ? -3.115 -4.570 17.744 1.00 88.88 121 SER A C 1
ATOM 951 O O . SER A 1 121 ? -2.973 -3.607 18.498 1.00 88.88 121 SER A O 1
ATOM 953 N N . THR A 1 122 ? -4.230 -4.761 17.035 1.00 91.19 122 THR A N 1
ATOM 954 C CA . THR A 1 122 ? -5.358 -3.836 17.113 1.00 91.19 122 THR A CA 1
ATOM 955 C C . THR A 1 122 ? -6.067 -3.927 18.461 1.00 91.19 122 THR A C 1
ATOM 957 O O . THR A 1 122 ? -6.370 -2.890 19.045 1.00 91.19 122 THR A O 1
ATOM 960 N N . TYR A 1 123 ? -6.306 -5.127 18.998 1.00 93.06 123 TYR A N 1
ATOM 961 C CA . TYR A 1 123 ? -6.972 -5.256 20.296 1.00 93.06 123 TYR A CA 1
ATOM 962 C C . TYR A 1 123 ? -6.149 -4.624 21.422 1.00 93.06 123 TYR A C 1
ATOM 964 O O . TYR A 1 123 ? -6.700 -3.932 22.272 1.00 93.06 123 TYR A O 1
ATOM 972 N N . LYS A 1 124 ? -4.819 -4.779 21.391 1.00 91.56 124 LYS A N 1
ATOM 973 C CA . LYS A 1 124 ? -3.920 -4.086 22.319 1.00 91.56 124 LYS A CA 1
ATOM 974 C C . LYS A 1 124 ? -4.067 -2.564 22.214 1.00 91.56 124 LYS A C 1
ATOM 976 O O . LYS A 1 124 ? -4.281 -1.911 23.230 1.00 91.56 124 LYS A O 1
ATOM 981 N N . ALA A 1 125 ? -4.017 -2.014 20.999 1.00 90.06 125 ALA A N 1
ATOM 982 C CA . ALA A 1 125 ? -4.204 -0.579 20.782 1.00 90.06 125 ALA A CA 1
ATOM 983 C C . ALA A 1 125 ? -5.579 -0.090 21.273 1.00 90.06 125 ALA A C 1
ATOM 985 O O . ALA A 1 125 ? -5.672 1.004 21.829 1.00 90.06 125 ALA A O 1
ATOM 986 N N . PHE A 1 126 ? -6.619 -0.916 21.126 1.00 93.50 126 PHE A N 1
ATOM 987 C CA . PHE A 1 126 ? -7.961 -0.639 21.631 1.00 93.50 126 PHE A CA 1
ATOM 988 C C . PHE A 1 126 ? -8.040 -0.626 23.159 1.00 93.50 126 PHE A C 1
ATOM 990 O O . PHE A 1 126 ? -8.685 0.252 23.724 1.00 93.50 126 PHE A O 1
ATOM 997 N N . LEU A 1 127 ? -7.361 -1.544 23.850 1.00 94.25 127 LEU A N 1
ATOM 998 C CA . LEU A 1 127 ? -7.301 -1.518 25.315 1.00 94.25 127 LEU A CA 1
ATOM 999 C C . LEU A 1 127 ? -6.592 -0.263 25.843 1.00 94.25 127 LEU A C 1
ATOM 1001 O O . LEU A 1 127 ? -6.943 0.233 26.910 1.00 94.25 127 LEU A O 1
ATOM 1005 N N . GLU A 1 128 ? -5.605 0.246 25.105 1.00 93.12 128 GLU A N 1
ATOM 1006 C CA . GLU A 1 128 ? -4.831 1.430 25.490 1.00 93.12 128 GLU A CA 1
ATOM 1007 C C . GLU A 1 128 ? -5.551 2.747 25.160 1.00 93.12 128 GLU A C 1
ATOM 1009 O O . GLU A 1 128 ? -5.505 3.684 25.954 1.00 93.12 128 GLU A O 1
ATOM 1014 N N . ASN A 1 129 ? -6.218 2.827 24.003 1.00 91.75 129 ASN A N 1
ATOM 1015 C CA . ASN A 1 129 ? -6.702 4.094 23.436 1.00 91.75 129 ASN A CA 1
ATOM 1016 C C . ASN A 1 129 ? -8.210 4.110 23.120 1.00 91.75 129 ASN A C 1
ATOM 1018 O O . ASN A 1 129 ? -8.729 5.118 22.639 1.00 91.75 129 ASN A O 1
ATOM 1022 N N . GLY A 1 130 ? -8.929 3.014 23.371 1.00 92.88 130 GLY A N 1
ATOM 1023 C CA . GLY A 1 130 ? -10.308 2.823 22.925 1.00 92.88 130 GLY A CA 1
ATOM 1024 C C . GLY A 1 130 ? -10.410 2.667 21.404 1.00 92.88 130 GLY A C 1
ATOM 1025 O O . GLY A 1 130 ? -9.467 2.254 20.733 1.00 92.88 130 GLY A O 1
ATOM 1026 N N . GLN A 1 131 ? -11.567 3.005 20.833 1.00 92.12 131 GLN A N 1
ATOM 1027 C CA . GLN A 1 131 ? -11.752 3.014 19.378 1.00 92.12 131 GLN A CA 1
ATOM 1028 C C . GLN A 1 131 ? -11.008 4.215 18.773 1.00 92.12 131 GLN A C 1
ATOM 1030 O O . GLN A 1 131 ? -11.614 5.249 18.516 1.00 92.12 131 GLN A O 1
ATOM 1035 N N . ASP A 1 132 ? -9.693 4.127 18.576 1.00 92.31 132 ASP A N 1
ATOM 1036 C CA . ASP A 1 132 ? -8.854 5.232 18.077 1.00 92.31 132 ASP A CA 1
ATOM 1037 C C . ASP A 1 132 ? -8.601 5.185 16.557 1.00 92.31 132 ASP A C 1
ATOM 1039 O O . ASP A 1 132 ? -7.947 6.072 15.998 1.00 92.31 132 ASP A O 1
ATOM 1043 N N . SER A 1 133 ? -9.118 4.153 15.889 1.00 94.69 133 SER A N 1
ATOM 1044 C CA . SER A 1 133 ? -8.838 3.835 14.492 1.00 94.69 133 SER A CA 1
ATOM 1045 C C . SER A 1 133 ? -10.079 3.306 13.777 1.00 94.69 133 SER A C 1
ATOM 1047 O O . SER A 1 133 ? -10.920 2.623 14.365 1.00 94.69 133 SER A O 1
ATOM 1049 N N . ASP A 1 134 ? -10.136 3.553 12.474 1.00 96.19 134 ASP A N 1
ATOM 1050 C CA . ASP A 1 134 ? -10.972 2.793 11.545 1.00 96.19 134 ASP A CA 1
ATOM 1051 C C . ASP A 1 134 ? -10.229 1.541 11.080 1.00 96.19 134 ASP A C 1
ATOM 1053 O O . ASP A 1 134 ? -9.005 1.453 11.240 1.00 96.19 134 ASP A O 1
ATOM 1057 N N . CYS A 1 135 ? -10.940 0.583 10.484 1.00 96.00 135 CYS A N 1
ATOM 1058 C CA . CYS A 1 135 ? -10.305 -0.535 9.794 1.00 96.00 135 CYS A CA 1
ATOM 1059 C C . CYS A 1 135 ? -10.476 -0.466 8.285 1.00 96.00 135 CYS A C 1
ATOM 1061 O O . CYS A 1 135 ? -11.522 -0.060 7.784 1.00 96.00 135 CYS A O 1
ATOM 1063 N N . LEU A 1 136 ? -9.444 -0.928 7.585 1.00 96.81 136 LEU A N 1
ATOM 1064 C CA . LEU A 1 136 ? -9.471 -1.211 6.161 1.00 96.81 136 LEU A CA 1
ATOM 1065 C C . LEU A 1 136 ? -9.221 -2.701 5.940 1.00 96.81 136 LEU A C 1
ATOM 1067 O O . LEU A 1 136 ? -8.154 -3.221 6.281 1.00 96.81 136 LEU A O 1
ATOM 1071 N N . THR A 1 137 ? -10.191 -3.368 5.324 1.00 96.00 137 THR A N 1
ATOM 1072 C CA . THR A 1 137 ? -10.042 -4.729 4.805 1.00 96.00 137 THR A CA 1
ATOM 1073 C C . THR A 1 137 ? -9.923 -4.668 3.282 1.00 96.00 137 THR A C 1
ATOM 1075 O O . THR A 1 137 ? -10.757 -4.061 2.612 1.00 96.00 137 THR A O 1
ATOM 1078 N N . VAL A 1 138 ? -8.884 -5.288 2.718 1.00 95.62 138 VAL A N 1
ATOM 1079 C CA . VAL A 1 138 ? -8.650 -5.296 1.266 1.00 95.62 138 VAL A CA 1
ATOM 1080 C C . VAL A 1 138 ? -9.064 -6.643 0.669 1.00 95.62 138 VAL A C 1
ATOM 1082 O O . VAL A 1 138 ? -8.553 -7.689 1.067 1.00 95.62 138 VAL A O 1
ATOM 1085 N N . HIS A 1 139 ? -9.983 -6.622 -0.298 1.00 94.75 139 HIS A N 1
ATOM 1086 C CA . HIS A 1 139 ? -10.374 -7.788 -1.102 1.00 94.75 139 HIS A CA 1
ATOM 1087 C C . HIS A 1 139 ? -9.534 -7.836 -2.384 1.00 94.75 139 HIS A C 1
ATOM 1089 O O . HIS A 1 139 ? -9.352 -6.810 -3.032 1.00 94.75 139 HIS A O 1
ATOM 1095 N N . GLY A 1 140 ? -9.039 -9.014 -2.775 1.00 89.31 140 GLY A N 1
ATOM 1096 C CA . GLY A 1 140 ? -8.189 -9.192 -3.960 1.00 89.31 140 GLY A CA 1
ATOM 1097 C C . GLY A 1 140 ? -6.696 -9.365 -3.660 1.00 89.31 140 GLY A C 1
ATOM 1098 O O . GLY A 1 140 ? -5.870 -9.357 -4.573 1.00 89.31 140 GLY A O 1
ATOM 1099 N N . MET A 1 141 ? -6.362 -9.554 -2.379 1.00 83.38 141 MET A N 1
ATOM 1100 C CA . MET A 1 141 ? -5.042 -9.961 -1.899 1.00 83.38 141 MET A CA 1
ATOM 1101 C C . MET A 1 141 ? -5.071 -11.402 -1.368 1.00 83.38 141 MET A C 1
ATOM 1103 O O . MET A 1 141 ? -4.993 -12.339 -2.159 1.00 83.38 141 MET A O 1
ATOM 1107 N N . ASP A 1 142 ? -5.243 -11.584 -0.050 1.00 77.00 142 ASP A N 1
ATOM 1108 C CA . ASP A 1 142 ? -5.324 -12.904 0.604 1.00 77.00 142 ASP A CA 1
ATOM 1109 C C . ASP A 1 142 ? -6.468 -13.757 0.030 1.00 77.00 142 ASP A C 1
ATOM 1111 O O . ASP A 1 142 ? -6.396 -14.985 -0.031 1.00 77.00 142 ASP A O 1
ATOM 1115 N N . TYR A 1 143 ? -7.509 -13.080 -0.455 1.00 83.69 143 TYR A N 1
ATOM 1116 C CA . TYR A 1 143 ? -8.627 -13.649 -1.195 1.00 83.69 143 TYR A CA 1
ATOM 1117 C C . TYR A 1 143 ? -8.572 -13.143 -2.626 1.00 83.69 143 TYR A C 1
ATOM 1119 O O . TYR A 1 143 ? -8.382 -11.947 -2.849 1.00 83.69 143 TYR A O 1
ATOM 1127 N N . LYS A 1 144 ? -8.775 -14.039 -3.597 1.00 85.69 144 LYS A N 1
ATOM 1128 C CA . LYS A 1 144 ? -8.797 -13.663 -5.016 1.00 85.69 144 LYS A CA 1
ATOM 1129 C C . LYS A 1 144 ? -9.903 -12.644 -5.280 1.00 85.69 144 LYS A C 1
ATOM 1131 O O . LYS A 1 144 ? -10.941 -12.667 -4.622 1.00 85.69 144 LYS A O 1
ATOM 1136 N N . PHE A 1 145 ? -9.696 -11.809 -6.295 1.00 85.62 145 PHE A N 1
ATOM 1137 C CA . PHE A 1 145 ? -10.648 -10.774 -6.704 1.00 85.62 145 PHE A CA 1
ATOM 1138 C C . PHE A 1 145 ? -12.065 -11.331 -6.931 1.00 85.62 145 PHE A C 1
ATOM 1140 O O . PHE A 1 145 ? -13.036 -10.727 -6.493 1.00 85.62 145 PHE A O 1
ATOM 1147 N N . ASP A 1 146 ? -12.195 -12.516 -7.524 1.00 89.06 146 ASP A N 1
ATOM 1148 C CA . ASP A 1 146 ? -13.504 -13.126 -7.811 1.00 89.06 146 ASP A CA 1
ATOM 1149 C C . ASP A 1 146 ? -14.027 -14.045 -6.692 1.00 89.06 146 ASP A C 1
ATOM 1151 O O . ASP A 1 146 ? -15.130 -14.577 -6.791 1.00 89.06 146 ASP A O 1
ATOM 1155 N N . ASP A 1 147 ? -13.265 -14.246 -5.611 1.00 90.25 147 ASP A N 1
ATOM 1156 C CA . ASP A 1 147 ? -13.654 -15.133 -4.505 1.00 90.25 147 ASP A CA 1
ATOM 1157 C C . ASP A 1 147 ? -14.533 -14.385 -3.490 1.00 90.25 147 ASP A C 1
ATOM 1159 O O . ASP A 1 147 ? -14.111 -14.025 -2.388 1.00 90.25 147 ASP A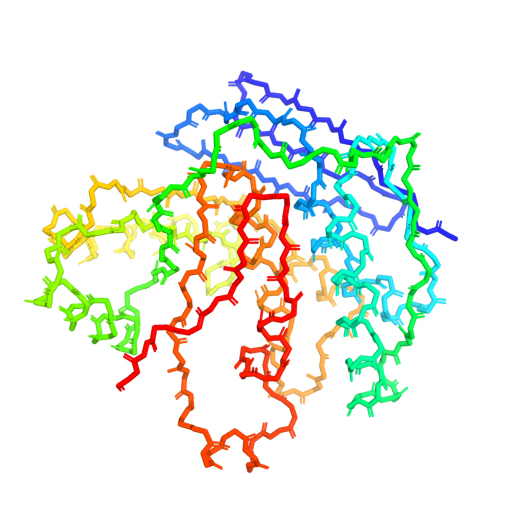 O 1
ATOM 1163 N N . HIS A 1 148 ? -15.759 -14.084 -3.917 1.00 91.00 148 HIS A N 1
ATOM 1164 C CA . HIS A 1 148 ? -16.746 -13.343 -3.134 1.00 91.00 148 HIS A CA 1
ATOM 1165 C C . HIS A 1 148 ? -17.232 -14.116 -1.905 1.00 91.00 148 HIS A C 1
ATOM 1167 O O . HIS A 1 148 ? -17.431 -13.518 -0.850 1.00 91.00 148 HIS A O 1
ATOM 1173 N N . GLU A 1 149 ? -17.392 -15.435 -2.019 1.00 92.81 149 GLU A N 1
ATOM 1174 C CA . GLU A 1 149 ? -17.917 -16.274 -0.939 1.00 92.81 149 GLU A CA 1
ATOM 1175 C C . GLU A 1 149 ? -16.965 -16.318 0.255 1.00 92.81 149 GLU A C 1
ATOM 1177 O O . GLU A 1 149 ? -17.378 -16.059 1.386 1.00 92.81 149 GLU A O 1
ATOM 1182 N N . LYS A 1 150 ? -15.671 -16.582 0.024 1.00 91.12 150 LYS A N 1
ATOM 1183 C CA . LYS A 1 150 ? -14.698 -16.606 1.124 1.00 91.12 150 LYS A CA 1
ATOM 1184 C C . LYS A 1 150 ? -14.472 -15.228 1.719 1.00 91.12 150 LYS A C 1
ATOM 1186 O O . LYS A 1 150 ? -14.283 -15.116 2.929 1.00 91.12 150 LYS A O 1
ATOM 1191 N N . PHE A 1 151 ? -14.503 -14.186 0.888 1.00 93.44 151 PHE A N 1
ATOM 1192 C CA . PHE A 1 151 ? -14.412 -12.827 1.395 1.00 93.44 151 PHE A CA 1
ATOM 1193 C C . PHE A 1 151 ? -15.611 -12.495 2.291 1.00 93.44 151 PHE A C 1
ATOM 1195 O O . PHE A 1 151 ? -15.418 -11.994 3.395 1.00 93.44 151 PHE A O 1
ATOM 1202 N N . GLN A 1 152 ? -16.834 -12.847 1.882 1.00 93.38 152 GLN A N 1
ATOM 1203 C CA . GLN A 1 152 ? -18.020 -12.656 2.717 1.00 93.38 152 GLN A CA 1
ATOM 1204 C C . GLN A 1 152 ? -17.926 -13.453 4.023 1.00 93.38 152 GLN A C 1
ATOM 1206 O O . GLN A 1 152 ? -18.173 -12.896 5.088 1.00 93.38 152 GLN A O 1
ATOM 1211 N N . ALA A 1 153 ? -17.469 -14.706 3.971 1.00 93.69 153 ALA A N 1
ATOM 1212 C CA . ALA A 1 153 ? -17.261 -15.515 5.170 1.00 93.69 153 ALA A CA 1
ATOM 1213 C C . ALA A 1 153 ? -16.268 -14.864 6.152 1.00 93.69 153 ALA A C 1
ATOM 1215 O O . ALA A 1 153 ? -16.522 -14.849 7.357 1.00 93.69 153 ALA A O 1
ATOM 1216 N N . LEU A 1 154 ? -15.174 -14.264 5.658 1.00 93.19 154 LEU A N 1
ATOM 1217 C CA . LEU A 1 154 ? -14.264 -13.472 6.491 1.00 93.19 154 LEU A CA 1
ATOM 1218 C C . LEU A 1 154 ? -14.982 -12.269 7.111 1.00 93.19 154 LEU A C 1
ATOM 1220 O O . LEU A 1 154 ? -14.803 -11.977 8.299 1.00 93.19 154 LEU A O 1
ATOM 1224 N N . MET A 1 155 ? -15.751 -11.537 6.301 1.00 94.69 155 MET A N 1
ATOM 1225 C CA . MET A 1 155 ? -16.485 -10.369 6.771 1.00 94.69 155 MET A CA 1
ATOM 1226 C C . MET A 1 155 ? -17.453 -10.759 7.891 1.00 94.69 155 MET A C 1
ATOM 1228 O O . MET A 1 155 ? -17.472 -10.081 8.915 1.00 94.69 155 MET A O 1
ATOM 1232 N N . ASP A 1 156 ? -18.172 -11.865 7.753 1.00 95.31 156 ASP A N 1
ATOM 1233 C CA . ASP A 1 156 ? -19.110 -12.346 8.766 1.00 95.31 156 ASP A CA 1
ATOM 1234 C C . ASP A 1 156 ? -18.372 -12.813 10.028 1.00 95.31 156 ASP A C 1
ATOM 1236 O O . ASP A 1 156 ? -18.695 -12.386 11.139 1.00 95.31 156 ASP A O 1
ATOM 1240 N N . GLN A 1 157 ? -17.313 -13.612 9.861 1.00 94.50 157 GLN A N 1
ATOM 1241 C CA . GLN A 1 157 ? -16.505 -14.139 10.964 1.00 94.50 157 GLN A CA 1
ATOM 1242 C C . GLN A 1 157 ? -15.906 -13.025 11.831 1.00 94.50 157 GLN A C 1
ATOM 1244 O O . GLN A 1 157 ? -15.835 -13.142 13.054 1.00 94.50 157 GLN A O 1
ATOM 1249 N N . THR A 1 158 ? -15.461 -11.937 11.206 1.00 95.25 158 THR A N 1
ATOM 1250 C CA . THR A 1 158 ? -14.777 -10.839 11.899 1.00 95.25 158 THR A CA 1
ATOM 1251 C C . THR A 1 158 ? -15.703 -9.690 12.294 1.00 95.25 158 THR A C 1
ATOM 1253 O O . THR A 1 158 ? -15.260 -8.753 12.962 1.00 95.25 158 THR A O 1
ATOM 1256 N N . HIS A 1 159 ? -16.992 -9.754 11.938 1.00 95.19 159 HIS A N 1
ATOM 1257 C CA . HIS A 1 159 ? -17.957 -8.676 12.154 1.00 95.19 159 HIS A CA 1
ATOM 1258 C C . HIS A 1 159 ? -18.008 -8.207 13.614 1.00 95.19 159 HIS A C 1
ATOM 1260 O O . HIS A 1 159 ? -17.845 -7.016 13.877 1.00 95.19 159 HIS A O 1
ATOM 1266 N N . SER A 1 160 ? -18.168 -9.138 14.565 1.00 95.31 160 SER A N 1
ATOM 1267 C CA . SER A 1 160 ? -18.278 -8.796 15.992 1.00 95.31 160 SER A CA 1
ATOM 1268 C C . SER A 1 160 ? -17.016 -8.141 16.546 1.00 95.31 160 SER A C 1
ATOM 1270 O O . SER A 1 160 ? -17.110 -7.288 17.421 1.00 95.31 160 SER A O 1
ATOM 1272 N N . PHE A 1 161 ? -15.835 -8.546 16.074 1.00 96.00 161 PHE A N 1
ATOM 1273 C CA . PHE A 1 161 ? -14.589 -7.924 16.510 1.00 96.00 161 PHE A CA 1
ATOM 1274 C C . PHE A 1 161 ? -14.492 -6.506 15.952 1.00 96.00 161 PHE A C 1
ATOM 1276 O O . PHE A 1 161 ? -14.228 -5.560 16.691 1.00 96.00 161 PHE A O 1
ATOM 1283 N N . ARG A 1 162 ? -14.766 -6.338 14.652 1.00 96.00 162 ARG A N 1
ATOM 1284 C CA . ARG A 1 162 ? -14.627 -5.033 14.007 1.00 96.00 162 ARG A CA 1
ATOM 1285 C C . ARG A 1 162 ? -15.577 -3.986 14.576 1.00 96.00 162 ARG A C 1
ATOM 1287 O O . ARG A 1 162 ? -15.150 -2.855 14.770 1.00 96.00 162 ARG A O 1
ATOM 1294 N N . SER A 1 163 ? -16.823 -4.364 14.865 1.00 94.94 163 SER A N 1
ATOM 1295 C CA . SER A 1 163 ? -17.825 -3.447 15.423 1.00 94.94 163 SER A CA 1
ATOM 1296 C C . SER A 1 163 ? -17.512 -2.997 16.852 1.00 94.94 163 SER A C 1
ATOM 1298 O O . SER A 1 163 ? -17.949 -1.925 17.262 1.00 94.94 163 SER A O 1
ATOM 1300 N N . GLN A 1 164 ? -16.750 -3.790 17.611 1.00 95.31 164 GLN A N 1
ATOM 1301 C CA . GLN A 1 164 ? -16.325 -3.435 18.966 1.00 95.31 164 GLN A CA 1
ATOM 1302 C C . GLN A 1 164 ? -15.039 -2.602 18.967 1.00 95.31 164 GLN A C 1
ATOM 1304 O O . GLN A 1 164 ? -14.912 -1.664 19.749 1.00 95.31 164 GLN A O 1
ATOM 1309 N N . VAL A 1 165 ? -14.091 -2.930 18.089 1.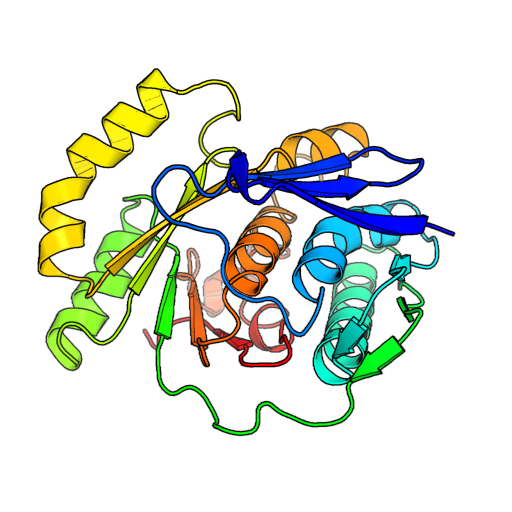00 95.75 165 VAL A N 1
ATOM 1310 C CA . VAL A 1 165 ? -12.712 -2.428 18.168 1.00 95.75 165 VAL A CA 1
ATOM 1311 C C . VAL A 1 165 ? -12.473 -1.172 17.326 1.00 95.75 165 VAL A C 1
ATOM 1313 O O . VAL A 1 165 ? -11.667 -0.327 17.714 1.00 95.75 165 VAL A O 1
ATOM 1316 N N . PHE A 1 166 ? -13.174 -1.011 16.203 1.00 96.50 166 PHE A N 1
ATOM 1317 C CA . PHE A 1 166 ? -12.981 0.118 15.287 1.00 96.50 166 PHE A CA 1
ATOM 1318 C C . PHE A 1 166 ? -14.179 1.066 15.292 1.00 96.50 166 PHE A C 1
ATOM 1320 O O . PHE A 1 166 ? -15.304 0.641 15.549 1.00 96.50 166 PHE A O 1
ATOM 1327 N N . LYS A 1 167 ? -13.957 2.345 14.951 1.00 94.75 167 LYS A N 1
ATOM 1328 C CA . LYS A 1 167 ? -15.072 3.295 14.775 1.00 94.75 167 LYS A CA 1
ATOM 1329 C C . LYS A 1 167 ? -15.850 3.006 13.492 1.00 94.75 167 LYS A C 1
ATOM 1331 O O . LYS A 1 167 ? -17.077 3.029 13.495 1.00 94.75 167 LYS A O 1
ATOM 1336 N N . GLN A 1 168 ? -15.138 2.748 12.394 1.00 94.88 168 GLN A N 1
ATOM 1337 C CA . GLN A 1 168 ? -15.721 2.400 11.100 1.00 94.88 168 GLN A CA 1
ATOM 1338 C C . GLN A 1 168 ? -14.981 1.230 10.449 1.00 94.88 168 GLN A C 1
ATOM 1340 O O . GLN A 1 168 ? -13.785 1.014 10.664 1.00 94.88 168 GLN A O 1
ATOM 1345 N N . SER A 1 169 ? -15.710 0.471 9.628 1.00 95.50 169 SER A N 1
ATOM 1346 C CA . SER A 1 169 ? -15.161 -0.618 8.824 1.00 95.50 169 SER A CA 1
ATOM 1347 C C . SER A 1 169 ? -15.282 -0.293 7.347 1.00 95.50 169 SER A C 1
ATOM 1349 O O . SER A 1 169 ? -16.386 -0.127 6.837 1.00 95.50 169 SER A O 1
ATOM 1351 N N . ARG A 1 170 ? -14.128 -0.188 6.689 1.00 96.19 170 ARG A N 1
ATOM 1352 C CA . ARG A 1 170 ? -13.985 0.152 5.276 1.00 96.19 170 ARG A CA 1
ATOM 1353 C C . ARG A 1 170 ? -13.481 -1.040 4.496 1.00 96.19 170 ARG A C 1
ATOM 1355 O O . ARG A 1 170 ? -12.696 -1.847 5.006 1.00 96.19 170 ARG A O 1
ATOM 1362 N N . VAL A 1 171 ? -13.894 -1.121 3.237 1.00 97.00 171 VAL A N 1
ATOM 1363 C CA . VAL A 1 171 ? -13.453 -2.172 2.323 1.00 97.00 171 VAL A CA 1
ATOM 1364 C C . VAL A 1 171 ? -13.055 -1.574 0.990 1.00 97.00 171 VAL A C 1
ATOM 1366 O O . VAL A 1 171 ? -13.778 -0.758 0.429 1.00 97.00 171 VAL A O 1
ATOM 1369 N N . VAL A 1 172 ? -11.917 -2.030 0.471 1.00 97.50 172 VAL A N 1
ATOM 1370 C CA . VAL A 1 172 ? -11.497 -1.763 -0.906 1.00 97.50 172 VAL A CA 1
ATOM 1371 C C . VAL A 1 172 ? -11.253 -3.096 -1.594 1.00 97.50 172 VAL A C 1
ATOM 1373 O O . VAL A 1 172 ? -10.479 -3.920 -1.111 1.00 97.50 172 VAL A O 1
ATOM 1376 N N . LYS A 1 173 ? -11.909 -3.313 -2.731 1.00 97.62 173 LYS A N 1
ATOM 1377 C CA . LYS A 1 173 ? -11.660 -4.446 -3.619 1.00 97.62 173 LYS A CA 1
ATOM 1378 C C . LYS A 1 173 ? -10.730 -4.009 -4.748 1.00 97.62 173 LYS A C 1
ATOM 1380 O O . LYS A 1 173 ? -11.009 -3.018 -5.418 1.00 97.62 173 LYS A O 1
ATOM 1385 N N . THR A 1 174 ? -9.639 -4.742 -4.966 1.00 97.62 174 THR A N 1
ATOM 1386 C CA . THR A 1 174 ? -8.623 -4.411 -5.974 1.00 97.62 174 THR A CA 1
ATOM 1387 C C . THR A 1 174 ? -8.022 -5.635 -6.650 1.00 97.62 174 THR A C 1
ATOM 1389 O O . THR A 1 174 ? -7.876 -6.683 -6.040 1.00 97.62 174 THR A O 1
ATOM 1392 N N . ASP A 1 175 ? -7.631 -5.512 -7.911 1.00 96.31 175 ASP A N 1
ATOM 1393 C CA . ASP A 1 175 ? -6.938 -6.548 -8.684 1.00 96.31 175 ASP A CA 1
ATOM 1394 C C . ASP A 1 175 ? -5.432 -6.272 -8.853 1.00 96.31 175 ASP A C 1
ATOM 1396 O O . ASP A 1 175 ? -4.754 -6.957 -9.624 1.00 96.31 175 ASP A O 1
ATOM 1400 N N . ALA A 1 176 ? -4.873 -5.322 -8.090 1.00 96.25 176 ALA A N 1
ATOM 1401 C CA . ALA A 1 176 ? -3.455 -4.954 -8.144 1.00 96.25 176 ALA A CA 1
ATOM 1402 C C . ALA A 1 176 ? -2.515 -6.173 -8.080 1.00 96.25 176 ALA A C 1
ATOM 1404 O O . ALA A 1 176 ? -1.545 -6.270 -8.832 1.00 96.25 176 ALA A O 1
ATOM 1405 N N . TYR A 1 177 ? -2.830 -7.149 -7.223 1.00 91.88 177 TYR A N 1
ATOM 1406 C CA . TYR A 1 177 ? -2.005 -8.341 -7.036 1.00 91.88 177 TYR A CA 1
ATOM 1407 C C . TYR A 1 177 ? -1.974 -9.267 -8.263 1.00 91.88 177 TYR A C 1
ATOM 1409 O O . TYR A 1 177 ? -0.950 -9.898 -8.554 1.00 91.88 177 TYR A O 1
ATOM 1417 N N . ALA A 1 178 ? -3.074 -9.324 -9.0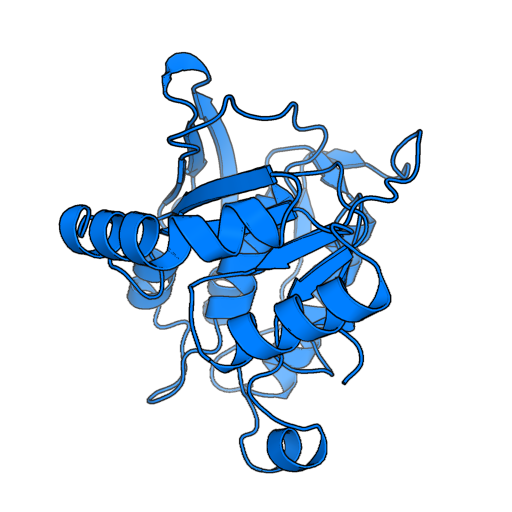21 1.00 92.75 178 ALA A N 1
ATOM 1418 C CA . ALA A 1 178 ? -3.127 -10.054 -10.284 1.00 92.75 178 ALA A CA 1
ATOM 1419 C C . ALA A 1 178 ? -2.197 -9.399 -11.317 1.00 92.75 178 ALA A C 1
ATOM 1421 O O . ALA A 1 178 ? -1.425 -10.090 -11.990 1.00 92.75 178 ALA A O 1
ATOM 1422 N N . LEU A 1 179 ? -2.187 -8.063 -11.371 1.00 95.94 179 LEU A N 1
ATOM 1423 C CA . LEU A 1 179 ? -1.282 -7.312 -12.237 1.00 95.94 179 LEU A CA 1
ATOM 1424 C C . LEU A 1 179 ? 0.189 -7.502 -11.831 1.00 95.94 179 LEU A C 1
ATOM 1426 O O . LEU A 1 179 ? 1.040 -7.735 -12.688 1.00 95.94 179 LEU A O 1
ATOM 1430 N N . TYR A 1 180 ? 0.503 -7.496 -10.534 1.00 95.88 180 TYR A N 1
ATOM 1431 C CA . TYR A 1 180 ? 1.861 -7.775 -10.041 1.00 95.88 180 TYR A CA 1
ATOM 1432 C C . TYR A 1 180 ? 2.344 -9.172 -10.417 1.00 95.88 180 TYR A C 1
ATOM 1434 O O . TYR A 1 180 ? 3.511 -9.360 -10.769 1.00 95.88 180 TYR A O 1
ATOM 1442 N N . SER A 1 181 ? 1.439 -10.149 -10.370 1.00 93.69 181 SER A N 1
ATOM 1443 C CA . SER A 1 181 ? 1.728 -11.528 -10.755 1.00 93.69 181 SER A CA 1
ATOM 1444 C C . SER A 1 181 ? 2.047 -11.636 -12.249 1.00 93.69 181 SER A C 1
ATOM 1446 O O . SER A 1 181 ? 3.021 -12.295 -12.607 1.00 93.69 181 SER A O 1
ATOM 1448 N N . LYS A 1 182 ? 1.311 -10.918 -13.113 1.00 95.31 182 LYS A N 1
ATOM 1449 C CA . LYS A 1 182 ? 1.570 -10.846 -14.566 1.00 95.31 182 LYS A CA 1
ATOM 1450 C C . LYS A 1 182 ? 2.994 -10.375 -14.889 1.00 95.31 182 LYS A C 1
ATOM 1452 O O . LYS A 1 182 ? 3.601 -10.886 -15.825 1.00 95.31 182 LYS A O 1
ATOM 1457 N N . TYR A 1 183 ? 3.529 -9.426 -14.121 1.00 96.44 183 TYR A N 1
ATOM 1458 C CA . TYR A 1 183 ? 4.874 -8.871 -14.332 1.00 96.44 183 TYR A CA 1
ATOM 1459 C C . TYR A 1 183 ? 5.971 -9.541 -13.496 1.00 96.44 183 TYR A C 1
ATOM 1461 O O . TYR A 1 183 ? 7.146 -9.184 -13.614 1.00 96.44 183 TYR A O 1
ATOM 1469 N N . GLY A 1 184 ? 5.619 -10.524 -12.661 1.00 95.12 184 GLY A N 1
ATOM 1470 C CA . GLY A 1 184 ? 6.572 -11.196 -11.783 1.00 95.12 184 GLY A CA 1
ATOM 1471 C C . GLY A 1 184 ? 7.245 -10.226 -10.812 1.00 95.12 184 GLY A C 1
ATOM 1472 O O . GLY A 1 184 ? 8.459 -10.278 -10.637 1.00 95.12 184 GLY A O 1
ATOM 1473 N N . CYS A 1 185 ? 6.476 -9.309 -10.216 1.00 95.06 185 CYS A N 1
ATOM 1474 C CA . CYS A 1 185 ? 7.007 -8.324 -9.270 1.00 95.06 185 CYS A CA 1
ATOM 1475 C C . CYS A 1 185 ? 7.432 -8.952 -7.932 1.00 95.06 185 CYS A C 1
ATOM 1477 O O . CYS A 1 185 ? 8.162 -8.333 -7.173 1.00 95.06 185 CYS A O 1
ATOM 1479 N N . ASN A 1 186 ? 6.995 -10.171 -7.615 1.00 92.38 186 ASN A N 1
ATOM 1480 C CA . ASN A 1 186 ? 7.402 -10.857 -6.392 1.00 92.38 186 ASN A CA 1
ATOM 1481 C C . ASN A 1 186 ? 8.618 -11.773 -6.638 1.00 92.38 186 ASN A C 1
ATOM 1483 O O . ASN A 1 186 ? 8.629 -12.503 -7.633 1.00 92.38 186 ASN A O 1
ATOM 1487 N N . PRO A 1 187 ? 9.613 -11.799 -5.729 1.00 87.06 187 PRO A N 1
ATOM 1488 C CA . PRO A 1 187 ? 10.660 -12.814 -5.758 1.00 87.06 187 PRO A CA 1
ATOM 1489 C C . PRO A 1 187 ? 10.071 -14.208 -5.490 1.00 87.06 187 PRO A C 1
ATOM 1491 O O . PRO A 1 187 ? 9.010 -14.356 -4.883 1.00 87.06 187 PRO A O 1
ATOM 1494 N N . LYS A 1 188 ? 10.765 -15.260 -5.936 1.00 81.44 188 LYS A N 1
ATOM 1495 C CA . LYS A 1 188 ? 10.303 -16.643 -5.739 1.00 81.44 188 LYS A CA 1
ATOM 1496 C C . LYS A 1 188 ? 10.155 -16.953 -4.245 1.00 81.44 188 LYS A C 1
ATOM 1498 O O . LYS A 1 188 ? 11.106 -16.794 -3.490 1.00 81.44 188 LYS A O 1
ATOM 1503 N N . GLY A 1 189 ? 8.976 -17.430 -3.843 1.00 74.62 189 GLY A N 1
ATOM 1504 C CA . GLY A 1 189 ? 8.701 -17.852 -2.464 1.00 74.62 189 GLY A CA 1
ATOM 1505 C C . GLY A 1 189 ? 8.479 -16.715 -1.461 1.00 74.62 189 GLY A C 1
ATOM 1506 O O . GLY A 1 189 ? 8.430 -16.980 -0.265 1.00 74.62 189 GLY A O 1
ATOM 1507 N N . SER A 1 190 ? 8.340 -15.465 -1.912 1.00 79.75 190 SER A N 1
ATOM 1508 C CA . SER A 1 190 ? 8.013 -14.327 -1.047 1.00 79.75 190 SER A CA 1
ATOM 1509 C C . SER A 1 190 ? 7.012 -13.394 -1.730 1.00 79.75 190 SER A C 1
ATOM 1511 O O . SER A 1 190 ? 6.843 -13.412 -2.946 1.00 79.75 190 SER A O 1
ATOM 1513 N N . HIS A 1 191 ? 6.313 -12.587 -0.937 1.00 83.56 191 HIS A N 1
ATOM 1514 C CA . HIS A 1 191 ? 5.188 -11.760 -1.368 1.00 83.56 191 HIS A CA 1
ATOM 1515 C C . HIS A 1 191 ? 5.436 -10.284 -1.050 1.00 83.56 191 HIS A C 1
ATOM 1517 O O . HIS A 1 191 ? 4.631 -9.650 -0.382 1.00 83.56 191 HIS A O 1
ATOM 1523 N N . VAL A 1 192 ? 6.556 -9.711 -1.493 1.00 89.12 192 VAL A N 1
ATOM 1524 C CA . VAL A 1 192 ? 6.973 -8.352 -1.091 1.00 89.12 192 VAL A CA 1
ATOM 1525 C C . VAL A 1 192 ? 6.019 -7.234 -1.535 1.00 89.12 192 VAL A C 1
ATOM 1527 O O . VAL A 1 192 ? 5.971 -6.179 -0.912 1.00 89.12 192 VAL A O 1
ATOM 1530 N N . THR A 1 193 ? 5.232 -7.458 -2.589 1.00 92.50 193 THR A N 1
ATOM 1531 C CA . THR A 1 193 ? 4.357 -6.430 -3.186 1.00 92.50 193 THR A CA 1
ATOM 1532 C C . THR A 1 193 ? 3.063 -6.153 -2.419 1.00 92.50 193 THR A C 1
ATOM 1534 O O . THR A 1 193 ? 2.393 -5.161 -2.704 1.00 92.50 193 THR A O 1
ATOM 1537 N N . HIS A 1 194 ? 2.708 -6.985 -1.433 1.00 91.69 194 HIS A N 1
ATOM 1538 C CA . HIS A 1 194 ? 1.459 -6.828 -0.679 1.00 91.69 194 HIS A CA 1
ATOM 1539 C C . HIS A 1 194 ? 1.365 -5.449 -0.008 1.00 91.69 194 HIS A C 1
ATOM 1541 O O . HIS A 1 194 ? 0.309 -4.823 -0.037 1.00 91.69 194 HIS A O 1
ATOM 1547 N N . ILE A 1 195 ? 2.482 -4.932 0.519 1.00 93.75 195 ILE A N 1
ATOM 1548 C CA . ILE A 1 195 ? 2.513 -3.648 1.224 1.00 93.75 195 ILE A CA 1
ATOM 1549 C C . ILE A 1 195 ? 2.181 -2.467 0.309 1.00 93.75 195 ILE A C 1
ATOM 1551 O O . ILE A 1 195 ? 1.520 -1.519 0.727 1.00 93.75 195 ILE A O 1
ATOM 1555 N N . PHE A 1 196 ? 2.586 -2.550 -0.960 1.00 96.44 196 PHE A N 1
ATOM 1556 C CA . PHE A 1 196 ? 2.299 -1.535 -1.967 1.00 96.44 196 PHE A CA 1
ATOM 1557 C C . PHE A 1 196 ? 0.814 -1.529 -2.315 1.00 96.44 196 PHE A C 1
ATOM 1559 O O . PHE A 1 196 ? 0.216 -0.459 -2.379 1.00 96.44 196 PHE A O 1
ATOM 1566 N N . SER A 1 197 ? 0.200 -2.710 -2.450 1.00 96.06 197 SER A N 1
ATOM 1567 C CA . SER A 1 197 ? -1.245 -2.828 -2.674 1.00 96.06 197 SER A CA 1
ATOM 1568 C C . SER A 1 197 ? -2.051 -2.308 -1.480 1.00 96.06 197 SER A C 1
ATOM 1570 O O . SER A 1 197 ? -2.978 -1.523 -1.676 1.00 96.06 197 SER A O 1
ATOM 1572 N N . LEU A 1 198 ? -1.660 -2.659 -0.249 1.00 95.75 198 LEU A N 1
ATOM 1573 C CA . LEU A 1 198 ? -2.301 -2.158 0.970 1.00 95.75 198 LEU A CA 1
ATOM 1574 C C . LEU A 1 198 ? -2.205 -0.636 1.065 1.00 95.75 198 LEU A C 1
ATOM 1576 O O . LEU A 1 198 ? -3.221 0.043 1.215 1.00 95.75 198 LEU A O 1
ATOM 1580 N N . PHE A 1 199 ? -0.996 -0.084 0.942 1.00 97.31 199 PHE A N 1
ATOM 1581 C CA . PHE A 1 199 ? -0.802 1.357 1.063 1.00 97.31 199 PHE A CA 1
ATOM 1582 C C . PHE A 1 199 ? -1.441 2.135 -0.089 1.00 97.31 199 PHE A C 1
ATOM 1584 O O . PHE A 1 199 ? -1.943 3.238 0.123 1.00 97.31 199 PHE A O 1
ATOM 1591 N N . SER A 1 200 ? -1.497 1.546 -1.285 1.00 97.94 200 SER A N 1
ATOM 1592 C CA . SER A 1 200 ? -2.266 2.075 -2.408 1.00 97.94 200 SER A CA 1
ATOM 1593 C C . SER A 1 200 ? -3.757 2.157 -2.067 1.00 97.94 200 SER A C 1
ATOM 1595 O O . SER A 1 200 ? -4.312 3.252 -2.091 1.00 97.94 200 SER A O 1
ATOM 1597 N N . CYS A 1 201 ? -4.385 1.061 -1.624 1.00 97.69 201 CYS A N 1
ATOM 1598 C CA . CYS A 1 201 ? -5.800 1.063 -1.227 1.00 97.69 201 CYS A CA 1
ATOM 1599 C C . CYS A 1 201 ? -6.090 2.060 -0.099 1.00 97.69 201 CYS A C 1
ATOM 1601 O O . CYS A 1 201 ? -7.100 2.755 -0.120 1.00 97.69 201 CYS A O 1
ATOM 1603 N N . ALA A 1 202 ? -5.193 2.158 0.881 1.00 97.06 202 ALA A N 1
ATOM 1604 C CA . ALA A 1 202 ? -5.347 3.087 1.990 1.00 97.06 202 ALA A CA 1
ATOM 1605 C C . ALA A 1 202 ? -5.196 4.556 1.577 1.00 97.06 202 ALA A C 1
ATOM 1607 O O . ALA A 1 202 ? -5.882 5.416 2.123 1.00 97.06 202 ALA A O 1
ATOM 1608 N N . SER A 1 203 ? -4.346 4.841 0.588 1.00 96.81 203 SER A N 1
ATOM 1609 C CA . SER A 1 203 ? -4.112 6.197 0.077 1.00 96.81 203 SER A CA 1
ATOM 1610 C C . SER A 1 203 ? -5.288 6.773 -0.716 1.00 96.81 203 SER A C 1
ATOM 1612 O O . SER A 1 203 ? -5.238 7.940 -1.083 1.00 96.81 203 SER A O 1
ATOM 1614 N N . ILE A 1 204 ? -6.344 5.991 -0.964 1.00 96.69 204 ILE A N 1
ATOM 1615 C CA . ILE A 1 204 ? -7.639 6.503 -1.443 1.00 96.69 204 ILE A CA 1
ATOM 1616 C C . ILE A 1 204 ? -8.305 7.366 -0.360 1.00 96.69 204 ILE A C 1
ATOM 1618 O O . ILE A 1 204 ? -9.033 8.307 -0.665 1.00 96.69 204 ILE A O 1
ATOM 1622 N N . PHE A 1 205 ? -8.045 7.069 0.914 1.00 94.75 205 PHE A N 1
ATOM 1623 C CA . PHE A 1 205 ? -8.619 7.782 2.045 1.00 94.75 205 PHE A CA 1
ATOM 1624 C C . PHE A 1 205 ? -7.644 8.839 2.575 1.00 94.75 205 PHE A C 1
ATOM 1626 O O . PHE A 1 205 ? -6.800 8.562 3.432 1.00 94.75 205 PHE A O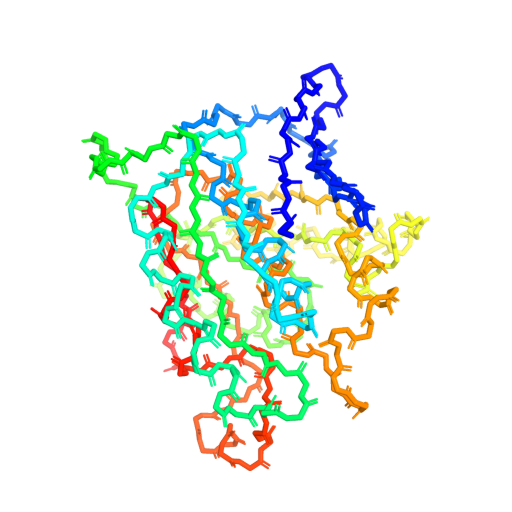 1
ATOM 1633 N N . GLU A 1 206 ? -7.771 10.065 2.069 1.00 90.94 206 GLU A N 1
ATOM 1634 C CA . GLU A 1 206 ? -6.874 11.195 2.371 1.00 90.94 206 GLU A CA 1
ATOM 1635 C C . GLU A 1 2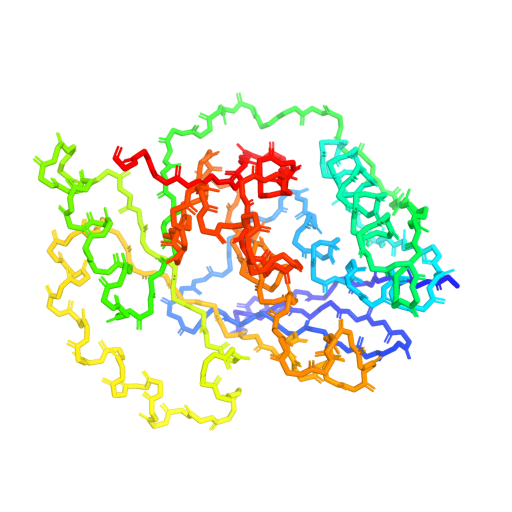06 ? -7.136 11.865 3.738 1.00 90.94 206 GLU A C 1
ATOM 1637 O O . GLU A 1 206 ? -6.455 12.813 4.120 1.00 90.94 206 GLU A O 1
ATOM 1642 N N . HIS A 1 207 ? -8.109 11.393 4.522 1.00 90.12 207 HIS A N 1
ATOM 1643 C CA . HIS A 1 207 ? -8.426 11.940 5.851 1.00 90.12 207 HIS A CA 1
ATOM 1644 C C . HIS A 1 207 ? -7.762 11.182 7.009 1.00 90.12 207 HIS A C 1
ATOM 1646 O O . HIS A 1 207 ? -8.143 11.364 8.168 1.00 90.12 207 HIS A O 1
ATOM 1652 N N . TYR A 1 208 ? -6.754 10.355 6.719 1.00 93.62 208 TYR A N 1
ATOM 1653 C CA . TYR A 1 208 ? -5.971 9.645 7.730 1.00 93.62 208 TYR A CA 1
ATOM 1654 C C . TYR A 1 208 ? -4.531 10.138 7.790 1.00 93.62 208 TYR A C 1
ATOM 1656 O O . TYR A 1 208 ? -3.876 10.353 6.769 1.00 93.62 208 TYR A O 1
ATOM 1664 N N . GLN A 1 209 ? -4.038 10.272 9.020 1.00 92.69 209 GLN A N 1
ATOM 1665 C CA . GLN A 1 209 ? -2.658 10.655 9.312 1.00 92.69 209 GLN A CA 1
ATOM 1666 C C . GLN A 1 209 ? -1.747 9.439 9.445 1.00 92.69 209 GLN A C 1
ATOM 1668 O O . GLN A 1 209 ? -0.569 9.479 9.082 1.00 92.69 209 GLN A O 1
ATOM 1673 N N . GLN A 1 210 ? -2.280 8.353 10.001 1.00 93.81 210 GLN A N 1
ATOM 1674 C CA . GLN A 1 210 ? -1.531 7.125 10.215 1.00 93.81 210 GLN A CA 1
ATOM 1675 C C . GLN A 1 210 ? -2.256 5.952 9.582 1.00 93.81 210 GLN A C 1
ATOM 1677 O O . GLN A 1 210 ? -3.413 5.676 9.897 1.00 93.81 210 GLN A O 1
ATOM 1682 N N . TYR A 1 211 ? -1.516 5.223 8.757 1.00 95.25 211 TYR A N 1
ATOM 1683 C CA . TYR A 1 211 ? -1.924 3.935 8.225 1.00 95.25 211 TYR A CA 1
ATOM 1684 C C . TYR A 1 211 ? -1.164 2.866 9.000 1.00 95.25 211 TYR A C 1
ATOM 1686 O O . TYR A 1 211 ? 0.063 2.809 8.943 1.00 95.25 211 TYR A O 1
ATOM 1694 N N . ARG A 1 212 ? -1.862 2.072 9.804 1.00 93.81 212 ARG A N 1
ATOM 1695 C CA . ARG A 1 212 ? -1.255 1.127 10.740 1.00 93.81 212 ARG A CA 1
ATOM 1696 C C . ARG A 1 212 ? -1.299 -0.273 10.159 1.00 93.81 212 ARG A C 1
ATOM 1698 O O . ARG A 1 212 ? -2.377 -0.803 9.902 1.00 93.81 212 ARG A O 1
ATOM 1705 N N . ILE A 1 213 ? -0.131 -0.881 9.992 1.00 91.81 213 ILE A N 1
ATOM 1706 C CA . ILE A 1 213 ? -0.011 -2.291 9.627 1.00 91.81 213 ILE A CA 1
ATOM 1707 C C . ILE A 1 213 ? 0.613 -3.078 10.771 1.00 91.81 213 ILE A C 1
ATOM 1709 O O . ILE A 1 213 ? 1.651 -2.704 11.324 1.00 91.81 213 ILE A O 1
ATOM 1713 N N . SER A 1 214 ? -0.026 -4.184 11.129 1.00 86.31 214 SER A N 1
ATOM 1714 C CA . SER A 1 214 ? 0.511 -5.097 12.134 1.00 86.31 214 SER A CA 1
ATOM 1715 C C . SER A 1 214 ? 1.821 -5.693 11.632 1.00 86.31 214 SER A C 1
ATOM 1717 O O . SER A 1 214 ? 1.960 -6.008 10.455 1.00 86.31 214 SER A O 1
ATOM 1719 N N . ALA A 1 215 ? 2.823 -5.758 12.503 1.00 78.06 215 ALA A N 1
ATOM 1720 C CA . ALA A 1 215 ? 4.099 -6.358 12.139 1.00 78.06 215 ALA A CA 1
ATOM 1721 C C . ALA A 1 215 ? 3.978 -7.880 12.231 1.00 78.06 215 ALA A C 1
ATOM 1723 O O . ALA A 1 215 ? 3.600 -8.366 13.294 1.00 78.06 215 ALA A O 1
ATOM 1724 N N . ASP A 1 216 ? 4.381 -8.609 11.194 1.00 72.00 216 ASP A N 1
ATOM 1725 C CA . ASP A 1 216 ? 4.469 -10.077 11.239 1.00 72.00 216 ASP A CA 1
ATOM 1726 C C . ASP A 1 216 ? 5.712 -10.527 12.025 1.00 72.00 216 ASP A C 1
ATOM 1728 O O . ASP A 1 216 ? 5.694 -11.474 12.807 1.00 72.00 216 ASP A O 1
ATOM 1732 N N . TYR A 1 217 ? 6.800 -9.764 11.904 1.00 76.56 217 TYR A N 1
ATOM 1733 C CA . TYR A 1 217 ? 8.086 -10.066 12.528 1.00 76.56 217 TYR A CA 1
ATOM 1734 C C . TYR A 1 217 ? 8.495 -8.995 13.534 1.00 76.56 217 TYR A C 1
ATOM 1736 O O . TYR A 1 217 ? 8.351 -7.791 13.289 1.00 76.56 217 TYR A O 1
ATOM 1744 N N . ARG A 1 218 ? 9.088 -9.431 14.651 1.00 79.38 218 ARG A N 1
ATOM 1745 C CA . ARG A 1 218 ? 9.852 -8.529 15.523 1.00 79.38 218 ARG A CA 1
ATOM 1746 C C . ARG A 1 218 ? 11.058 -7.953 14.771 1.00 79.38 218 ARG A C 1
ATOM 1748 O O . ARG A 1 218 ? 11.513 -8.525 13.783 1.00 79.38 218 ARG A O 1
ATOM 1755 N N . LEU A 1 219 ? 11.600 -6.839 15.263 1.00 79.56 219 LEU A N 1
ATOM 1756 C CA . LEU A 1 219 ? 12.727 -6.155 14.620 1.00 79.56 219 LEU A CA 1
ATOM 1757 C C . LEU A 1 219 ? 13.951 -7.069 14.430 1.00 79.56 219 LEU A C 1
ATOM 1759 O O . LEU A 1 219 ? 14.567 -7.042 13.371 1.00 79.56 219 LEU A O 1
ATOM 1763 N N . ASP A 1 220 ? 14.267 -7.909 15.419 1.00 80.56 220 ASP A N 1
ATOM 1764 C CA . ASP A 1 220 ? 15.338 -8.911 15.340 1.00 80.56 220 ASP A CA 1
ATOM 1765 C C . ASP A 1 220 ? 15.072 -9.938 14.230 1.00 80.56 220 ASP A C 1
ATOM 1767 O O . ASP A 1 220 ? 15.957 -10.241 13.435 1.00 80.56 220 ASP A O 1
ATOM 1771 N N . GLN A 1 221 ? 13.837 -10.429 14.123 1.00 82.62 221 GLN A N 1
ATOM 1772 C CA . GLN A 1 221 ? 13.436 -11.411 13.113 1.00 82.62 221 GLN A CA 1
ATOM 1773 C C . GLN A 1 221 ? 13.461 -10.850 11.685 1.00 8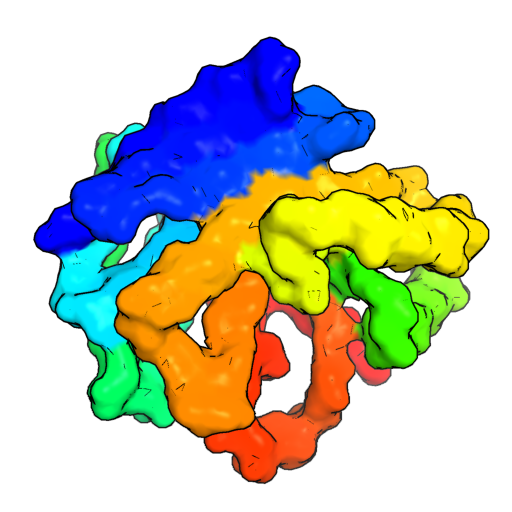2.62 221 GLN A C 1
ATOM 1775 O O . GLN A 1 221 ? 13.788 -11.581 10.750 1.00 82.62 221 GLN A O 1
ATOM 1780 N N . GLN A 1 222 ? 13.173 -9.557 11.503 1.00 81.81 222 GLN A N 1
ATOM 1781 C CA . GLN A 1 222 ? 13.221 -8.916 10.184 1.00 81.81 222 GLN A CA 1
ATOM 1782 C C . GLN A 1 222 ? 14.620 -8.960 9.559 1.00 81.81 222 GLN A C 1
ATOM 1784 O O . GLN A 1 222 ? 14.725 -9.005 8.337 1.00 81.81 222 GLN A O 1
ATOM 1789 N N . LEU A 1 223 ? 15.684 -9.008 10.369 1.00 79.00 223 LEU A N 1
ATOM 1790 C CA . LEU A 1 223 ? 17.057 -9.149 9.876 1.00 79.00 223 LEU A CA 1
ATOM 1791 C C . LEU A 1 223 ? 17.342 -10.549 9.307 1.00 79.00 223 LEU A C 1
ATOM 1793 O O . LEU A 1 223 ? 18.185 -10.682 8.425 1.00 79.00 223 LEU A O 1
ATOM 1797 N N . PHE A 1 224 ? 16.635 -11.582 9.776 1.00 80.31 224 PHE A N 1
ATOM 1798 C CA . PHE A 1 224 ? 16.821 -12.967 9.326 1.00 80.31 224 PHE A CA 1
ATOM 1799 C C . PHE A 1 224 ? 15.952 -13.340 8.117 1.00 80.31 224 PHE A C 1
ATOM 1801 O O . PHE A 1 224 ? 16.349 -14.188 7.326 1.00 80.31 224 PHE A O 1
ATOM 1808 N N . VAL A 1 225 ? 14.776 -12.718 7.965 1.00 77.62 225 VAL A N 1
ATOM 1809 C CA . VAL A 1 225 ? 13.795 -13.020 6.894 1.00 77.62 225 VAL A CA 1
ATOM 1810 C C . VAL A 1 225 ? 13.868 -11.993 5.745 1.00 77.62 225 VAL A C 1
ATOM 1812 O O . VAL A 1 225 ? 12.972 -11.875 4.913 1.00 77.62 225 VAL A O 1
ATOM 1815 N N . HIS A 1 226 ? 14.942 -11.205 5.695 1.00 75.12 226 HIS A N 1
ATOM 1816 C CA . HIS A 1 226 ? 15.079 -10.089 4.769 1.00 75.12 226 HIS A CA 1
ATOM 1817 C C . HIS A 1 226 ? 15.250 -10.539 3.297 1.00 75.12 226 HIS A C 1
ATOM 1819 O O . HIS A 1 226 ? 16.100 -11.390 3.030 1.00 75.12 226 HIS A O 1
ATOM 1825 N N . PRO A 1 227 ? 14.551 -9.919 2.321 1.00 75.00 227 PRO A N 1
ATOM 1826 C CA . PRO A 1 227 ? 13.538 -8.872 2.472 1.00 75.00 227 PRO A CA 1
ATOM 1827 C C . PRO A 1 227 ? 12.107 -9.431 2.581 1.00 75.00 227 PRO A C 1
ATOM 1829 O O . PRO A 1 227 ? 11.670 -10.261 1.781 1.00 75.00 227 PRO A O 1
ATOM 1832 N N . TYR A 1 228 ? 11.338 -8.887 3.528 1.00 80.50 228 TYR A N 1
ATOM 1833 C CA . TYR A 1 228 ? 9.900 -9.129 3.675 1.00 80.50 228 TYR A CA 1
ATOM 1834 C C . TYR A 1 228 ? 9.104 -7.871 3.301 1.00 80.50 228 TYR A C 1
ATOM 1836 O O . TYR A 1 228 ? 9.584 -6.758 3.516 1.00 80.50 228 TYR A O 1
ATOM 1844 N N . GLY A 1 229 ? 7.905 -8.033 2.729 1.00 79.31 229 GLY A N 1
ATOM 1845 C CA . GLY A 1 229 ? 7.132 -6.919 2.155 1.00 79.31 229 GLY A CA 1
ATOM 1846 C C . GLY A 1 229 ? 6.832 -5.795 3.145 1.00 79.31 229 GLY A C 1
ATOM 1847 O O . GLY A 1 229 ? 7.129 -4.645 2.855 1.00 79.31 229 GLY A O 1
ATOM 1848 N N . SER A 1 230 ? 6.325 -6.127 4.331 1.00 84.94 230 SER A N 1
ATOM 1849 C CA . SER A 1 230 ? 6.060 -5.159 5.398 1.00 84.94 230 SER A CA 1
ATOM 1850 C C . SER A 1 230 ? 7.220 -5.136 6.395 1.00 84.94 230 SER A C 1
ATOM 1852 O O . SER A 1 230 ? 7.412 -6.080 7.159 1.00 84.94 230 SER A O 1
ATOM 1854 N N . ASN A 1 231 ? 8.030 -4.077 6.389 1.00 85.62 231 ASN A N 1
ATOM 1855 C CA . ASN A 1 231 ? 9.211 -3.989 7.253 1.00 85.62 231 ASN A CA 1
ATOM 1856 C C . ASN A 1 231 ? 9.445 -2.572 7.784 1.00 85.62 231 ASN A C 1
ATOM 1858 O O . ASN A 1 231 ? 9.066 -1.574 7.169 1.00 85.62 231 ASN A O 1
ATOM 1862 N N . THR A 1 232 ? 10.147 -2.465 8.913 1.00 83.38 232 THR A N 1
ATOM 1863 C CA . THR A 1 232 ? 10.370 -1.179 9.594 1.00 83.38 232 THR A CA 1
ATOM 1864 C C . THR A 1 232 ? 11.203 -0.188 8.784 1.00 83.38 232 THR A C 1
ATOM 1866 O O . THR A 1 232 ? 11.118 1.016 9.023 1.00 83.38 232 THR A O 1
ATOM 1869 N N . ALA A 1 233 ? 12.027 -0.667 7.850 1.00 85.06 233 ALA A N 1
ATOM 1870 C CA . ALA A 1 233 ? 12.941 0.176 7.092 1.00 85.06 233 ALA A CA 1
ATOM 1871 C C . ALA A 1 233 ? 12.243 0.913 5.938 1.00 85.06 233 ALA A C 1
ATOM 1873 O O . ALA A 1 233 ? 12.455 2.117 5.794 1.00 85.06 233 ALA A O 1
ATOM 1874 N N . SER A 1 234 ? 11.384 0.228 5.176 1.00 90.00 234 SER A N 1
ATOM 1875 C CA . SER A 1 234 ? 10.664 0.801 4.031 1.00 90.00 234 SER A CA 1
ATOM 1876 C C . SER A 1 234 ? 9.281 1.350 4.392 1.00 90.00 234 SER A C 1
ATOM 1878 O O . SER A 1 234 ? 8.921 2.407 3.878 1.00 90.00 234 SER A O 1
ATOM 1880 N N . ASN A 1 235 ? 8.546 0.739 5.334 1.00 91.44 235 ASN A N 1
ATOM 1881 C CA . ASN A 1 235 ? 7.186 1.181 5.676 1.00 91.44 235 ASN A CA 1
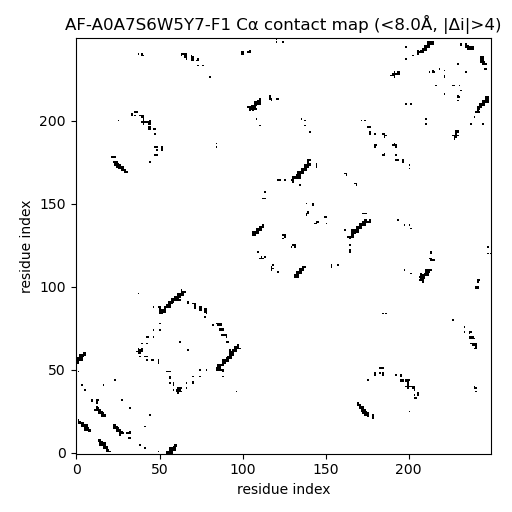ATOM 1882 C C . ASN A 1 235 ? 7.158 2.646 6.131 1.00 91.44 235 ASN A C 1
ATOM 1884 O O . ASN A 1 235 ? 6.363 3.431 5.632 1.00 91.44 235 ASN A O 1
ATOM 1888 N N . ARG A 1 236 ? 8.102 3.054 6.991 1.00 91.50 236 ARG A N 1
ATOM 1889 C CA . ARG A 1 236 ? 8.216 4.440 7.493 1.00 91.50 236 ARG A CA 1
ATOM 1890 C C . ARG A 1 236 ? 8.467 5.493 6.402 1.00 91.50 236 ARG A C 1
ATOM 1892 O O . ARG A 1 236 ? 8.301 6.690 6.644 1.00 91.50 236 ARG A O 1
ATOM 1899 N N . LEU A 1 237 ? 8.946 5.058 5.236 1.00 94.62 237 LEU A N 1
ATOM 1900 C CA . LEU A 1 237 ? 9.216 5.917 4.085 1.00 94.62 237 LEU A CA 1
ATOM 1901 C C . LEU A 1 237 ? 7.972 6.071 3.207 1.00 94.62 237 LEU A C 1
ATOM 1903 O O . LEU A 1 237 ? 7.861 7.065 2.491 1.00 94.62 237 LEU A O 1
ATOM 1907 N N . MET A 1 238 ? 7.025 5.130 3.288 1.00 96.94 238 MET A N 1
ATOM 1908 C CA . MET A 1 238 ? 5.767 5.170 2.549 1.00 96.94 238 MET A CA 1
ATOM 1909 C C . MET A 1 238 ? 4.846 6.227 3.157 1.00 96.94 238 MET A C 1
ATOM 1911 O O . MET A 1 238 ? 4.278 6.058 4.238 1.00 96.94 238 MET A O 1
ATOM 1915 N N . LYS A 1 239 ? 4.732 7.354 2.457 1.00 96.50 239 LYS A N 1
ATOM 1916 C CA . LYS A 1 239 ? 3.904 8.495 2.845 1.00 96.50 239 LYS A CA 1
ATOM 1917 C C . LYS A 1 239 ? 3.100 8.966 1.651 1.00 96.50 239 LYS A C 1
ATOM 1919 O O . LYS A 1 239 ? 3.584 8.913 0.522 1.00 96.50 239 LYS A O 1
ATOM 1924 N N . ASN A 1 240 ? 1.900 9.442 1.925 1.00 95.25 240 ASN A N 1
ATOM 1925 C CA . ASN A 1 240 ? 1.081 10.162 0.972 1.00 95.25 240 ASN A CA 1
ATOM 1926 C C . ASN A 1 240 ? 0.893 11.610 1.436 1.00 95.25 240 ASN A C 1
ATOM 1928 O O . ASN A 1 240 ? 1.577 12.068 2.357 1.00 95.25 240 ASN A O 1
ATOM 1932 N N . ARG A 1 241 ? 0.001 12.352 0.782 1.00 94.25 241 ARG A N 1
ATOM 1933 C CA . ARG A 1 241 ? -0.268 13.745 1.138 1.00 94.25 241 ARG A CA 1
ATOM 1934 C C . ARG A 1 241 ? -0.696 13.935 2.594 1.00 94.25 241 ARG A C 1
ATOM 1936 O O . ARG A 1 241 ? -0.322 14.936 3.201 1.00 94.25 241 ARG A O 1
ATOM 1943 N N . SER A 1 242 ? -1.504 13.024 3.126 1.00 91.06 242 SER A N 1
ATOM 1944 C CA . SER A 1 242 ? -2.172 13.187 4.417 1.00 91.06 242 SER A CA 1
ATOM 1945 C C . SER A 1 242 ? -1.468 12.485 5.569 1.00 91.06 242 SER A C 1
ATOM 1947 O O . SER A 1 242 ? -1.559 12.937 6.712 1.00 91.06 242 SER A O 1
ATOM 1949 N N . GLY A 1 243 ? -0.757 11.396 5.284 1.00 92.81 243 GLY A N 1
ATOM 1950 C CA . GLY A 1 243 ? -0.258 10.500 6.308 1.00 92.81 243 GLY A CA 1
ATOM 1951 C C . GLY A 1 243 ? 0.843 9.551 5.856 1.00 92.81 243 GLY A C 1
ATOM 1952 O O . GLY A 1 243 ? 1.344 9.593 4.733 1.00 92.81 243 GLY A O 1
ATOM 1953 N N . GLY A 1 244 ? 1.248 8.683 6.778 1.00 94.88 244 GLY A N 1
ATOM 1954 C CA . GLY A 1 244 ? 2.314 7.707 6.562 1.00 94.88 244 GLY A CA 1
ATOM 1955 C C . GLY A 1 244 ? 1.978 6.325 7.101 1.00 94.88 244 GLY A C 1
ATOM 1956 O O . GLY A 1 244 ? 1.193 6.179 8.044 1.00 94.88 244 GLY A O 1
ATOM 1957 N N . LEU A 1 245 ? 2.589 5.315 6.490 1.00 94.25 245 LEU A N 1
ATOM 1958 C CA . LEU A 1 245 ? 2.504 3.930 6.926 1.00 94.25 245 LEU A CA 1
ATOM 1959 C C . LEU A 1 245 ? 3.411 3.695 8.136 1.00 94.25 245 LEU A C 1
ATOM 1961 O O . LEU A 1 245 ? 4.598 4.012 8.124 1.00 94.25 245 LEU A O 1
ATOM 1965 N N . ASN A 1 246 ? 2.851 3.105 9.186 1.00 87.69 246 ASN A N 1
ATOM 1966 C CA . ASN A 1 246 ? 3.542 2.846 10.438 1.00 87.69 246 ASN A CA 1
ATOM 1967 C C . ASN A 1 246 ? 3.179 1.467 10.990 1.00 87.69 246 ASN A C 1
ATOM 1969 O O . ASN A 1 246 ? 2.083 0.952 10.769 1.00 87.69 246 ASN A O 1
ATOM 1973 N N . HIS A 1 247 ? 4.084 0.899 11.783 1.00 80.12 247 HIS A N 1
ATOM 1974 C CA . HIS A 1 247 ? 3.729 -0.193 12.680 1.00 80.12 247 HIS A CA 1
ATOM 1975 C C . HIS A 1 247 ? 3.222 0.388 14.005 1.00 80.12 247 HIS A C 1
ATOM 1977 O O . HIS A 1 247 ? 3.853 1.315 14.527 1.00 80.12 247 HIS A O 1
ATOM 1983 N N . PRO A 1 248 ? 2.121 -0.132 14.576 1.00 68.06 248 PRO A N 1
ATOM 1984 C CA . PRO A 1 248 ? 1.768 0.191 15.950 1.00 68.06 248 PRO A CA 1
ATOM 1985 C C . PRO A 1 248 ? 2.929 -0.216 16.868 1.00 68.06 248 PRO A C 1
ATOM 1987 O O . PRO A 1 248 ? 3.599 -1.227 16.632 1.00 68.06 248 PRO A O 1
ATOM 1990 N N . ARG A 1 249 ? 3.216 0.604 17.887 1.00 55.88 249 ARG A N 1
ATOM 1991 C CA . ARG A 1 249 ? 4.278 0.295 18.854 1.00 55.88 249 ARG A CA 1
ATOM 1992 C C . ARG A 1 249 ? 3.900 -1.007 19.570 1.00 55.88 249 ARG A C 1
ATOM 1994 O O . ARG A 1 249 ? 2.806 -1.098 20.119 1.00 55.88 249 ARG A O 1
ATOM 2001 N N . ARG A 1 250 ? 4.775 -2.014 19.498 1.00 48.94 250 ARG A N 1
ATOM 2002 C CA . ARG A 1 250 ? 4.640 -3.249 20.282 1.00 48.94 250 ARG A CA 1
ATOM 2003 C C . ARG A 1 250 ? 4.979 -2.990 21.738 1.00 48.94 250 ARG A C 1
ATOM 2005 O O . ARG A 1 250 ? 5.892 -2.181 21.997 1.00 48.94 250 ARG A O 1
#

Sequence (250 aa):
MLKIQCQINTAENQIIANSEYGNIHYILPFESLPQLETYDFIVWGFLPIAMRLGIPLHVEGPISIQTLHSAREVSTVWAAWLPDLYQPVMLSAASIIQTPPANQPTQNLSFFSGGIDSTYSTYKAFLENGQDSDCLTVHGMDYKFDDHEKFQALMDQTHSFRSQVFKQSRVVKTDAYALYSKYGCNPKGSHVTHIFSLFSCASIFEHYQQYRISADYRLDQQLFVHPYGSNTASNRLMKNRSGGLNHPRR